Protein 1YC7 (pdb70)

Secondary structure (P-SEA, 3-state):
cbbbbcbbbbbccccbbbbbbbbcccccbbbbbbcccccccccccccccccccccccccccccccbbbbbcccccbbbbbccccccccccbbbbbbbbbccbbbbbbccbbbbbcc/ccccccbbbbbccccbbbbbbbcccccccccbbbbbcccbbbbbcccccccccccccccccccccccccccccbbbbbccccccccccbbbbbbcccccbbbbbbccbbbbbcc

Nearest PDB structures (foldseek):
  1yc7-assembly1_A  TM=1.009E+00  e=1.388E-23  Camelus dromedarius
  8aom-assembly1_V  TM=9.483E-01  e=9.127E-16  Lama glama
  7t84-assembly6_F  TM=9.279E-01  e=4.835E-16  synthetic construct
  8rwf-assembly3_E  TM=9.527E-01  e=1.322E-15  Lama glama
  7l7r-assembly1_B  TM=9.125E-01  e=6.650E-14  Homo sapiens

Sequence (230 aa):
VQLVESGGGSVQAGGSLRLSCAVSGSTYSPCTTGWYRQAPGKEREWVSSISSPGTIYYQDSVKGRFTISRDNAKNTVYLQMNSLQREDTGMYYCQIQCGVRSIREYWGQGTQVTVSVQLVESGGGSVQAGGSLRLSCAVSTYSPCTTGWYRQAPGKEREWVSSISSPGTIYYQDSVKGRFTISRDNAKNTVYLQMNSLQREDTGMYYCQIQCGVRSIREYWGQGTQVTVS

Structure (mmCIF, N/CA/C/O backbone):
data_1YC7
#
_entry.id   1YC7
#
_cell.length_a   31.993
_cell.length_b   91.600
_cell.length_c   82.409
_cell.angle_alpha   90.00
_cell.angle_beta   90.00
_cell.angle_gamma   90.00
#
_symmetry.space_group_name_H-M   'P 21 21 21'
#
loop_
_entity.id
_entity.type
_entity.pdbx_description
1 polymer 'anti-VSG immunoglobulin heavy chain variable domain cAbAn33'
2 non-polymer 'SULFATE ION'
3 water water
#
loop_
_atom_site.group_PDB
_atom_site.id
_atom_site.type_symbol
_atom_site.label_atom_id
_atom_site.label_alt_id
_atom_site.label_comp_id
_atom_site.label_asym_id
_atom_site.label_entity_id
_atom_site.label_seq_id
_atom_site.pdbx_PDB_ins_code
_atom_site.Cartn_x
_atom_site.Cartn_y
_atom_site.Cartn_z
_atom_site.occupancy
_atom_site.B_iso_or_equiv
_atom_site.auth_seq_id
_atom_site.auth_comp_id
_atom_site.auth_asym_id
_atom_site.auth_atom_id
_atom_site.pdbx_PDB_model_num
ATOM 1 N N . VAL A 1 2 ? -1.587 15.827 14.678 1.00 38.16 2 VAL A N 1
ATOM 2 C CA . VAL A 1 2 ? -1.015 17.117 14.292 1.00 37.80 2 VAL A CA 1
ATOM 3 C C . VAL A 1 2 ? -1.728 17.752 13.102 1.00 36.86 2 VAL A C 1
ATOM 4 O O . VAL A 1 2 ? -2.057 17.089 12.109 1.00 31.76 2 VAL A O 1
ATOM 8 N N . GLN A 1 3 ? -1.964 19.062 13.199 1.00 32.49 3 GLN A N 1
ATOM 9 C CA . GLN A 1 3 ? -2.615 19.779 12.122 1.00 28.33 3 GLN A CA 1
ATOM 10 C C . GLN A 1 3 ? -1.972 21.157 11.970 1.00 25.79 3 GLN A C 1
ATOM 11 O O . GLN A 1 3 ? -1.565 21.787 12.952 1.00 25.36 3 GLN A O 1
ATOM 13 N N . LEU A 1 4 ? -1.855 21.600 10.728 1.00 17.17 4 LEU A N 1
ATOM 14 C CA . LEU A 1 4 ? -1.303 22.913 10.434 1.00 17.95 4 LEU A CA 1
ATOM 15 C C . LEU A 1 4 ? -2.412 23.731 9.814 1.00 20.95 4 LEU A C 1
ATOM 16 O O . LEU A 1 4 ? -3.040 23.296 8.846 1.00 20.55 4 LEU A O 1
ATOM 21 N N . VAL A 1 5 ? -2.665 24.908 10.376 1.00 13.78 5 VAL A N 1
ATOM 22 C CA . VAL A 1 5 ? -3.683 25.799 9.851 1.00 16.22 5 VAL A CA 1
ATOM 23 C C . VAL A 1 5 ? -3.051 27.154 9.588 1.00 18.61 5 VAL A C 1
ATOM 24 O O . VAL A 1 5 ? -2.471 27.765 10.478 1.00 18.65 5 VAL A O 1
ATOM 28 N N . GLU A 1 6 ? -3.153 27.605 8.343 1.00 16.72 6 GLU A N 1
ATOM 29 C CA . GLU A 1 6 ? -2.601 28.882 7.930 1.00 15.12 6 GLU A CA 1
ATOM 30 C C . GLU A 1 6 ? -3.624 30.003 7.933 1.00 18.23 6 GLU A C 1
ATOM 31 O O . GLU A 1 6 ? -4.821 29.767 7.806 1.00 20.11 6 GLU A O 1
ATOM 37 N N . SER A 1 7 ? -3.131 31.226 8.074 1.00 18.18 7 SER A N 1
ATOM 38 C CA . SER A 1 7 ? -3.981 32.410 8.024 1.00 19.99 7 SER A CA 1
ATOM 39 C C . SER A 1 7 ? -3.097 33.573 7.575 1.00 19.93 7 SER A C 1
ATOM 40 O O . SER A 1 7 ? -1.879 33.438 7.508 1.00 18.52 7 SER A O 1
ATOM 43 N N . GLY A 1 8 ? -3.711 34.703 7.228 1.00 18.51 8 GLY A N 1
ATOM 44 C CA . GLY A 1 8 ? -2.933 35.861 6.831 1.00 17.08 8 GLY A CA 1
ATOM 45 C C . GLY A 1 8 ? -2.816 36.199 5.352 1.00 20.62 8 GLY A C 1
ATOM 46 O O . GLY A 1 8 ? -2.204 37.216 5.006 1.00 26.46 8 GLY A O 1
ATOM 47 N N . GLY A 1 9 ? -3.390 35.373 4.485 1.00 20.11 9 GLY A N 1
ATOM 48 C CA . GLY A 1 9 ? -3.309 35.638 3.053 1.00 21.11 9 GLY A CA 1
ATOM 49 C C . GLY A 1 9 ? -4.174 36.807 2.630 1.00 23.55 9 GLY A C 1
ATOM 50 O O . GLY A 1 9 ? -4.799 37.458 3.463 1.00 27.57 9 GLY A O 1
ATOM 51 N N . GLY A 1 10 ? -4.217 37.077 1.333 1.00 16.77 10 GLY A N 1
ATOM 52 C CA . GLY A 1 10 ? -5.038 38.169 0.859 1.00 21.45 10 GLY A CA 1
ATOM 53 C C . GLY A 1 10 ? -4.459 38.877 -0.343 1.00 21.64 10 GLY A C 1
ATOM 54 O O . GLY A 1 10 ? -3.424 38.482 -0.885 1.00 17.93 10 GLY A O 1
ATOM 55 N N . SER A 1 11 ? -5.145 39.931 -0.763 1.00 19.71 11 SER A N 1
ATOM 56 C CA . SER A 1 11 ? -4.704 40.727 -1.890 1.00 21.15 11 SER A CA 1
ATOM 57 C C . SER A 1 11 ? -3.909 41.893 -1.338 1.00 22.95 11 SER A C 1
ATOM 58 O O . SER A 1 11 ? -4.253 42.462 -0.297 1.00 26.25 11 SER A O 1
ATOM 61 N N . VAL A 1 12 ? -2.830 42.237 -2.022 1.00 18.66 12 VAL A N 1
ATOM 62 C CA . VAL A 1 12 ? -2.006 43.353 -1.591 1.00 18.96 12 VAL A CA 1
ATOM 63 C C . VAL A 1 12 ? -1.459 44.068 -2.813 1.00 19.27 12 VAL A C 1
ATOM 64 O O . VAL A 1 12 ? -1.300 43.486 -3.880 1.00 20.89 12 VAL A O 1
ATOM 68 N N . GLN A 1 13 ? -1.205 45.361 -2.656 1.00 19.18 13 GLN A N 1
ATOM 69 C CA . GLN A 1 13 ? -0.662 46.161 -3.733 1.00 20.49 13 GLN A CA 1
ATOM 70 C C . GLN A 1 13 ? 0.841 45.921 -3.884 1.00 17.84 13 GLN A C 1
ATOM 71 O O . GLN A 1 13 ? 1.542 45.652 -2.909 1.00 18.08 13 GLN A O 1
ATOM 75 N N . ALA A 1 14 ? 1.329 46.003 -5.116 1.00 19.18 14 ALA A N 1
ATOM 76 C CA . ALA A 1 14 ? 2.750 45.817 -5.384 1.00 19.37 14 ALA A CA 1
ATOM 77 C C . ALA A 1 14 ? 3.580 46.677 -4.424 1.00 17.80 14 ALA A C 1
ATOM 78 O O . ALA A 1 14 ? 3.250 47.839 -4.188 1.00 18.52 14 ALA A O 1
ATOM 80 N N . GLY A 1 15 ? 4.648 46.101 -3.872 1.00 15.22 15 GLY A N 1
ATOM 81 C CA . GLY A 1 15 ? 5.502 46.827 -2.942 1.00 15.72 15 GLY A CA 1
ATOM 82 C C . GLY A 1 15 ? 5.042 46.704 -1.501 1.00 13.77 15 GLY A C 1
ATOM 83 O O . GLY A 1 15 ? 5.769 47.079 -0.574 1.00 14.66 15 GLY A O 1
ATOM 84 N N . GLY A 1 16 ? 3.827 46.182 -1.327 1.00 15.86 16 GLY A N 1
ATOM 85 C CA . GLY A 1 16 ? 3.257 46.008 0.001 1.00 14.43 16 GLY A CA 1
ATOM 86 C C . GLY A 1 16 ? 3.729 44.756 0.721 1.00 16.40 16 GLY A C 1
ATOM 87 O O . GLY A 1 16 ? 4.568 44.013 0.206 1.00 14.89 16 GLY A O 1
ATOM 88 N N . SER A 1 17 ? 3.173 44.517 1.907 1.00 15.27 17 SER A N 1
ATOM 89 C CA . SER A 1 17 ? 3.573 43.378 2.714 1.00 15.97 17 SER A CA 1
ATOM 90 C C . SER A 1 17 ? 2.410 42.654 3.392 1.00 19.41 17 SER A C 1
ATOM 91 O O . SER A 1 17 ? 1.315 43.200 3.534 1.00 16.48 17 SER A O 1
ATOM 94 N N . LEU A 1 18 ? 2.669 41.415 3.802 1.00 16.44 18 LEU A N 1
ATOM 95 C CA . LEU A 1 18 ? 1.687 40.579 4.483 1.00 16.90 18 LEU A CA 1
ATOM 96 C C . LEU A 1 18 ? 2.420 39.632 5.417 1.00 19.40 18 LEU A C 1
ATOM 97 O O . LEU A 1 18 ? 3.558 39.270 5.153 1.00 18.47 18 LEU A O 1
ATOM 102 N N . ARG A 1 19 ? 1.782 39.233 6.512 1.00 14.66 19 ARG A N 1
ATOM 103 C CA . ARG A 1 19 ? 2.420 38.250 7.384 1.00 11.85 19 ARG A CA 1
ATOM 104 C C . ARG A 1 19 ? 1.541 37.008 7.386 1.00 14.89 19 ARG A C 1
ATOM 105 O O . ARG A 1 19 ? 0.358 37.092 7.720 1.00 16.13 19 ARG A O 1
ATOM 113 N N . LEU A 1 20 ? 2.101 35.861 7.006 1.00 12.54 20 LEU A N 1
ATOM 114 C CA . LEU A 1 20 ? 1.320 34.623 7.017 1.00 11.98 20 LEU A CA 1
ATOM 115 C C . LEU A 1 20 ? 1.614 33.917 8.335 1.00 14.04 20 LEU A C 1
ATOM 116 O O . LEU A 1 20 ? 2.717 34.041 8.872 1.00 15.51 20 LEU A O 1
ATOM 121 N N . SER A 1 21 ? 0.637 33.170 8.845 1.00 13.49 21 SER A N 1
ATOM 122 C CA . SER A 1 21 ? 0.819 32.419 10.082 1.00 13.70 21 SER A CA 1
ATOM 123 C C . SER A 1 21 ? 0.529 30.948 9.816 1.00 15.63 21 SER A C 1
ATOM 124 O O . SER A 1 21 ? -0.354 30.616 9.014 1.00 14.33 21 SER A O 1
ATOM 127 N N . CYS A 1 22 ? 1.286 30.082 10.487 1.00 12.72 22 CYS A N 1
ATOM 128 C CA . CYS A 1 22 ? 1.140 28.632 10.386 1.00 11.72 22 CYS A CA 1
ATOM 129 C C . CYS A 1 22 ? 1.055 28.140 11.830 1.00 14.70 22 CYS A C 1
ATOM 130 O O . CYS A 1 22 ? 2.074 28.041 12.521 1.00 15.45 22 CYS A O 1
ATOM 133 N N . ALA A 1 23 ? -0.159 27.850 12.284 1.00 13.73 23 ALA A N 1
ATOM 134 C CA . ALA A 1 23 ? -0.395 27.391 13.646 1.00 13.41 23 ALA A CA 1
ATOM 135 C C . ALA A 1 23 ? -0.404 25.866 13.697 1.00 15.14 23 ALA A C 1
ATOM 136 O O . ALA A 1 23 ? -1.209 25.209 13.025 1.00 17.15 23 ALA A O 1
ATOM 138 N N . VAL A 1 24 ? 0.492 25.304 14.494 1.00 15.00 24 VAL A N 1
ATOM 139 C CA . VAL A 1 24 ? 0.592 23.856 14.630 1.00 15.26 24 VAL A CA 1
ATOM 140 C C . VAL A 1 24 ? -0.208 23.382 15.842 1.00 18.72 24 VAL A C 1
ATOM 141 O O . VAL A 1 24 ? 0.090 23.748 16.982 1.00 18.67 24 VAL A O 1
ATOM 145 N N . SER A 1 25 ? -1.224 22.562 15.586 1.00 18.66 25 SER A N 1
ATOM 146 C CA . SER A 1 25 ? -2.080 22.045 16.653 1.00 19.64 25 SER A CA 1
ATOM 147 C C . SER A 1 25 ? -1.750 20.585 16.867 1.00 20.83 25 SER A C 1
ATOM 148 O O . SER A 1 25 ? -1.224 19.920 15.987 1.00 22.93 25 SER A O 1
ATOM 151 N N . GLY A 1 26 ? -2.063 20.077 18.049 1.00 19.66 26 GLY A N 1
ATOM 152 C CA . GLY A 1 26 ? -1.745 18.696 18.320 1.00 20.80 26 GLY A CA 1
ATOM 153 C C . GLY A 1 26 ? -0.396 18.668 18.997 1.00 24.71 26 GLY A C 1
ATOM 154 O O . GLY A 1 26 ? 0.118 19.706 19.426 1.00 24.07 26 GLY A O 1
ATOM 155 N N . SER A 1 27 ? 0.205 17.492 19.069 1.00 20.72 27 SER A N 1
ATOM 156 C CA . SER A 1 27 ? 1.474 17.385 19.738 1.00 20.41 27 SER A CA 1
ATOM 157 C C . SER A 1 27 ? 2.392 16.306 19.202 1.00 24.87 27 SER A C 1
ATOM 158 O O . SER A 1 27 ? 1.949 15.318 18.615 1.00 22.96 27 SER A O 1
ATOM 161 N N . THR A 1 28 ? 3.684 16.528 19.407 1.00 26.52 28 THR A N 1
ATOM 162 C CA . THR A 1 28 ? 4.730 15.582 19.042 1.00 28.24 28 THR A CA 1
ATOM 163 C C . THR A 1 28 ? 5.956 15.949 19.864 1.00 28.15 28 THR A C 1
ATOM 164 O O . THR A 1 28 ? 6.185 17.126 20.156 1.00 31.40 28 THR A O 1
ATOM 168 N N . TYR A 1 29 ? 6.726 14.945 20.268 1.00 26.98 29 TYR A N 1
ATOM 169 C CA . TYR A 1 29 ? 7.925 15.202 21.051 1.00 28.35 29 TYR A CA 1
ATOM 170 C C . TYR A 1 29 ? 9.119 15.134 20.107 1.00 27.69 29 TYR A C 1
ATOM 171 O O . TYR A 1 29 ? 10.265 15.279 20.526 1.00 33.18 29 TYR A O 1
ATOM 173 N N . SER A 1 30 ? 8.829 14.923 18.826 1.00 26.81 30 SER A N 1
ATOM 174 C CA . SER A 1 30 ? 9.860 14.818 17.796 1.00 23.94 30 SER A CA 1
ATOM 175 C C . SER A 1 30 ? 10.342 16.159 17.265 1.00 21.46 30 SER A C 1
ATOM 176 O O . SER A 1 30 ? 9.605 17.148 17.281 1.00 22.45 30 SER A O 1
ATOM 179 N N . PRO A 1 31 ? 11.610 16.218 16.825 1.00 20.42 31 PRO A N 1
ATOM 180 C CA . PRO A 1 31 ? 12.144 17.463 16.272 1.00 19.95 31 PRO A CA 1
ATOM 181 C C . PRO A 1 31 ? 11.526 17.617 14.876 1.00 15.34 31 PRO A C 1
ATOM 182 O O . PRO A 1 31 ? 11.247 16.627 14.201 1.00 16.39 31 PRO A O 1
ATOM 186 N N . CYS A 1 32 ? 11.317 18.857 14.451 1.00 15.05 32 CYS A N 1
ATOM 187 C CA . CYS A 1 32 ? 10.715 19.119 13.145 1.00 12.88 32 CYS A CA 1
ATOM 188 C C . CYS A 1 32 ? 11.388 20.278 12.435 1.00 15.56 32 CYS A C 1
ATOM 189 O O . CYS A 1 32 ? 11.984 21.155 13.064 1.00 15.96 32 CYS A O 1
ATOM 192 N N . THR A 1 33 ? 11.273 20.264 11.109 1.00 15.21 33 THR A N 1
ATOM 193 C CA . THR A 1 33 ? 11.728 21.360 10.271 1.00 14.82 33 THR A CA 1
ATOM 194 C C . THR A 1 33 ? 10.395 21.898 9.740 1.00 14.75 33 THR A C 1
ATOM 195 O O . THR A 1 33 ? 9.534 21.122 9.336 1.00 14.87 33 THR A O 1
ATOM 199 N N . THR A 1 34 ? 10.212 23.209 9.757 1.00 11.31 34 THR A N 1
ATOM 200 C CA . THR A 1 34 ? 8.964 23.798 9.268 1.00 12.65 34 THR A CA 1
ATOM 201 C C . THR A 1 34 ? 9.271 24.593 8.011 1.00 14.35 34 THR A C 1
ATOM 202 O O . THR A 1 34 ? 10.213 25.378 7.980 1.00 12.33 34 THR A O 1
ATOM 206 N N . GLY A 1 35 ? 8.486 24.392 6.961 1.00 12.97 35 GLY A N 1
ATOM 207 C CA . GLY A 1 35 ? 8.774 25.112 5.737 1.00 13.76 35 GLY A CA 1
ATOM 208 C C . GLY A 1 35 ? 7.602 25.824 5.103 1.00 14.44 35 GLY A C 1
ATOM 209 O O . GLY A 1 35 ? 6.454 25.550 5.431 1.00 12.64 35 GLY A O 1
ATOM 210 N N . TRP A 1 36 ? 7.914 26.759 4.211 1.00 11.02 36 TRP A N 1
ATOM 211 C CA . TRP A 1 36 ? 6.908 27.487 3.454 1.00 10.18 36 TRP A CA 1
ATOM 212 C C . TRP A 1 36 ? 7.143 27.189 1.978 1.00 12.56 36 TRP A C 1
ATOM 213 O O . TRP A 1 36 ? 8.294 27.144 1.525 1.00 11.91 36 TRP A O 1
ATOM 224 N N . TYR A 1 37 ? 6.053 26.981 1.239 1.00 9.64 37 TYR A N 1
ATOM 225 C CA . TYR A 1 37 ? 6.098 26.673 -0.183 1.00 11.70 37 TYR A CA 1
ATOM 226 C C . TYR A 1 37 ? 5.032 27.505 -0.869 1.00 10.89 37 TYR A C 1
ATOM 227 O O . TYR A 1 37 ? 4.105 27.981 -0.207 1.00 12.10 37 TYR A O 1
ATOM 236 N N . ARG A 1 38 ? 5.135 27.661 -2.186 1.00 10.48 38 ARG A N 1
ATOM 237 C CA . ARG A 1 38 ? 4.125 28.435 -2.893 1.00 11.64 38 ARG A CA 1
ATOM 238 C C . ARG A 1 38 ? 3.900 27.891 -4.294 1.00 13.53 38 ARG A C 1
ATOM 239 O O . ARG A 1 38 ? 4.813 27.342 -4.912 1.00 12.91 38 ARG A O 1
ATOM 247 N N . GLN A 1 39 ? 2.675 28.053 -4.794 1.00 11.42 39 GLN A N 1
ATOM 248 C CA . GLN A 1 39 ? 2.332 27.563 -6.118 1.00 11.51 39 GLN A CA 1
ATOM 249 C C . GLN A 1 39 ? 1.414 28.512 -6.861 1.00 13.97 39 GLN A C 1
ATOM 250 O O . GLN A 1 39 ? 0.297 28.772 -6.418 1.00 14.24 39 GLN A O 1
ATOM 256 N N . ALA A 1 40 ? 1.896 29.027 -7.993 1.00 13.37 40 ALA A N 1
ATOM 257 C CA . ALA A 1 40 ? 1.114 29.920 -8.842 1.00 15.03 40 ALA A CA 1
ATOM 258 C C . ALA A 1 40 ? 0.174 29.024 -9.646 1.00 13.76 40 ALA A C 1
ATOM 259 O O . ALA A 1 40 ? 0.473 27.843 -9.876 1.00 13.45 40 ALA A O 1
ATOM 261 N N . PRO A 1 41 ? -0.979 29.556 -10.074 1.00 13.28 41 PRO A N 1
ATOM 262 C CA . PRO A 1 41 ? -1.927 28.746 -10.845 1.00 12.89 41 PRO A CA 1
ATOM 263 C C . PRO A 1 41 ? -1.310 28.044 -12.041 1.00 17.16 41 PRO A C 1
ATOM 264 O O . PRO A 1 41 ? -0.646 28.684 -12.868 1.00 20.10 41 PRO A O 1
ATOM 268 N N . GLY A 1 42 ? -1.522 26.728 -12.109 1.00 15.92 42 GLY A N 1
ATOM 269 C CA . GLY A 1 42 ? -1.013 25.924 -13.211 1.00 15.10 42 GLY A CA 1
ATOM 270 C C . GLY A 1 42 ? 0.483 25.656 -13.211 1.00 17.81 42 GLY A C 1
ATOM 271 O O . GLY A 1 42 ? 1.010 25.077 -14.164 1.00 18.50 42 GLY A O 1
ATOM 272 N N . LYS A 1 43 ? 1.170 26.064 -12.150 1.00 15.18 43 LYS A N 1
ATOM 273 C CA . LYS A 1 43 ? 2.615 25.876 -12.090 1.00 16.54 43 LYS A CA 1
ATOM 274 C C . LYS A 1 43 ? 3.046 24.890 -11.011 1.00 15.70 43 LYS A C 1
ATOM 275 O O . LYS A 1 43 ? 2.213 24.227 -10.387 1.00 16.91 43 LY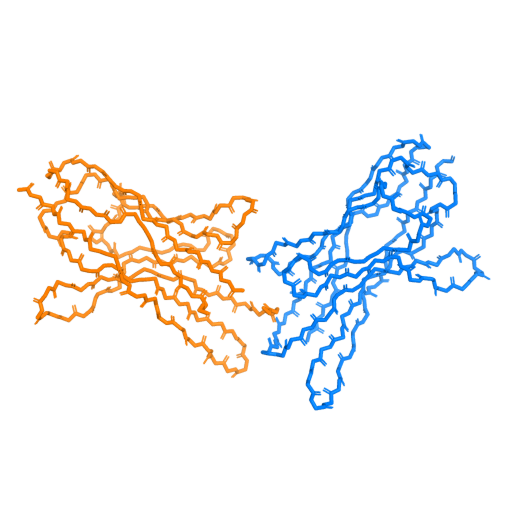S A O 1
ATOM 279 N N . GLU A 1 44 ? 4.359 24.794 -10.810 1.00 15.97 44 GLU A N 1
ATOM 280 C CA . GLU A 1 44 ? 4.920 23.886 -9.819 1.00 16.79 44 GLU A CA 1
ATOM 281 C C . GLU A 1 44 ? 4.915 24.516 -8.418 1.00 14.56 44 GLU A C 1
ATOM 282 O O . GLU A 1 44 ? 4.913 25.743 -8.281 1.00 17.82 44 GLU A O 1
ATOM 288 N N . ARG A 1 45 ? 4.896 23.675 -7.390 1.00 12.26 45 ARG A N 1
ATOM 289 C CA . ARG A 1 45 ? 4.929 24.160 -5.999 1.00 13.85 45 ARG A CA 1
ATOM 290 C C . ARG A 1 45 ? 6.409 24.314 -5.657 1.00 15.84 45 ARG A C 1
ATOM 291 O O . ARG A 1 45 ? 7.156 23.320 -5.638 1.00 19.66 45 ARG A O 1
ATOM 299 N N . GLU A 1 46 ? 6.840 25.548 -5.406 1.00 12.68 46 GLU A N 1
ATOM 300 C CA . GLU A 1 46 ? 8.246 25.796 -5.112 1.00 14.07 46 GLU A CA 1
ATOM 301 C C . GLU A 1 46 ? 8.519 26.029 -3.636 1.00 14.68 46 GLU A C 1
ATOM 302 O O . GLU A 1 46 ? 7.648 26.489 -2.892 1.00 15.99 46 GLU A O 1
ATOM 308 N N . TRP A 1 47 ? 9.732 25.686 -3.215 1.00 11.12 47 TRP A N 1
ATOM 309 C CA . TRP A 1 47 ? 10.154 25.887 -1.824 1.00 10.64 47 TRP A CA 1
ATOM 310 C C . TRP A 1 47 ? 10.501 27.375 -1.611 1.00 11.38 47 TRP A C 1
ATOM 311 O O . TRP A 1 47 ? 11.134 28.011 -2.452 1.00 12.64 47 TRP A O 1
ATOM 322 N N . VAL A 1 48 ? 10.080 27.922 -0.475 1.00 10.58 48 VAL A N 1
ATOM 323 C CA . VAL A 1 48 ? 10.313 29.324 -0.160 1.00 12.49 48 VAL A CA 1
ATOM 324 C C . VAL A 1 48 ? 11.235 29.558 1.037 1.00 13.90 48 VAL A C 1
ATOM 325 O O . VAL A 1 48 ? 12.177 30.360 0.960 1.00 13.06 48 VAL A O 1
ATOM 329 N N . SER A 1 49 ? 10.990 28.851 2.138 1.00 10.23 49 SER A N 1
ATOM 330 C CA . SER A 1 49 ? 11.803 29.060 3.325 1.00 12.28 49 SER A CA 1
ATOM 331 C C . SER A 1 49 ? 11.616 27.935 4.328 1.00 14.17 49 SER A C 1
ATOM 332 O O . SER A 1 49 ? 10.608 27.230 4.299 1.00 13.26 49 SER A O 1
ATOM 335 N N . SER A 1 50 ? 12.594 27.765 5.219 1.00 15.04 50 SER A N 1
ATOM 336 C CA . SER A 1 50 ? 12.516 26.731 6.257 1.00 13.15 50 SER A CA 1
ATOM 337 C C . SER A 1 50 ? 13.153 27.233 7.544 1.00 15.16 50 SER A C 1
ATOM 338 O O . SER A 1 50 ? 14.056 28.076 7.518 1.00 15.07 50 SER A O 1
ATOM 341 N N . ILE A 1 51 ? 12.658 26.731 8.671 1.00 12.53 51 ILE A N 1
ATOM 342 C CA . ILE A 1 51 ? 13.232 27.067 9.968 1.00 11.19 51 ILE A CA 1
ATOM 343 C C . ILE A 1 51 ? 13.202 25.756 10.741 1.00 15.12 51 ILE A C 1
ATOM 344 O O . ILE A 1 51 ? 12.219 24.999 10.674 1.00 13.92 51 ILE A O 1
ATOM 349 N N . SER A 1 52 ? 14.280 25.454 11.458 1.00 16.62 52 SER A N 1
ATOM 350 C CA . SER A 1 52 ? 14.328 24.224 12.241 1.00 18.15 52 SER A CA 1
ATOM 351 C C . SER A 1 52 ? 14.804 24.561 13.657 1.00 23.55 52 SER A C 1
ATOM 352 O O . SER A 1 52 ? 14.051 25.151 14.435 1.00 23.53 52 SER A O 1
ATOM 355 N N . SER A 1 53 ? 16.036 24.192 13.994 1.00 21.06 53 SER A N 1
ATOM 356 C CA . SER A 1 53 ? 16.592 24.509 15.305 1.00 25.64 53 SER A CA 1
ATOM 357 C C . SER A 1 53 ? 16.725 26.036 15.389 1.00 25.63 53 SER A C 1
ATOM 358 O O . SER A 1 53 ? 16.594 26.730 14.382 1.00 24.16 53 SER A O 1
ATOM 361 N N . PRO A 1 54 ? 16.989 26.584 16.588 1.00 27.34 54 PRO A N 1
ATOM 362 C CA . PRO A 1 54 ? 17.106 28.042 16.693 1.00 26.49 54 PRO A CA 1
ATOM 363 C C . PRO A 1 54 ? 18.117 28.679 15.750 1.00 24.19 54 PRO A C 1
ATOM 364 O O . PRO A 1 54 ? 19.270 28.257 15.672 1.00 28.13 54 PRO A O 1
ATOM 368 N N . GLY A 1 55 ? 17.656 29.692 15.024 1.00 23.42 55 GLY A N 1
ATOM 369 C CA . GLY A 1 55 ? 18.503 30.415 14.096 1.00 26.84 55 GLY A CA 1
ATOM 370 C C . GLY A 1 55 ? 18.835 29.685 12.810 1.00 25.15 55 GLY A C 1
ATOM 371 O O . GLY A 1 55 ? 19.493 30.247 11.935 1.00 25.18 55 GLY A O 1
ATOM 372 N N . THR A 1 56 ? 18.382 28.443 12.682 1.00 19.15 56 THR A N 1
ATOM 373 C CA . THR A 1 56 ? 18.672 27.655 11.490 1.00 15.25 56 THR A CA 1
ATOM 374 C C . THR A 1 56 ? 17.567 27.940 10.481 1.00 14.55 56 THR A C 1
ATOM 375 O O . THR A 1 56 ? 16.532 27.269 10.455 1.00 15.78 56 THR A O 1
ATOM 379 N N . ILE A 1 57 ? 17.815 28.956 9.668 1.00 14.92 57 ILE A N 1
ATOM 380 C CA . ILE A 1 57 ? 16.862 29.463 8.694 1.00 14.50 57 ILE A CA 1
ATOM 381 C C . ILE A 1 57 ? 17.465 29.543 7.310 1.00 12.75 57 ILE A C 1
ATOM 382 O O . ILE A 1 57 ? 18.629 29.939 7.155 1.00 15.28 57 ILE A O 1
ATOM 387 N N . TYR A 1 58 ? 16.656 29.197 6.304 1.00 12.68 58 TYR A N 1
ATOM 388 C CA . TYR A 1 58 ? 17.094 29.238 4.922 1.00 11.33 58 TYR A CA 1
ATOM 389 C C . TYR A 1 58 ? 16.003 29.845 4.059 1.00 13.39 58 TYR A C 1
ATOM 390 O O . TYR A 1 58 ? 14.818 29.806 4.417 1.00 14.81 58 TYR A O 1
ATOM 399 N N . TYR A 1 59 ? 16.408 30.388 2.917 1.00 14.21 59 TYR A N 1
ATOM 400 C CA . TYR A 1 59 ? 15.491 31.035 1.988 1.00 16.47 59 TYR A CA 1
ATOM 401 C C . TYR A 1 59 ? 15.794 30.751 0.526 1.00 13.66 59 TYR A C 1
ATOM 402 O O . TYR A 1 59 ? 16.947 30.592 0.128 1.00 15.31 59 TYR A O 1
ATOM 411 N N . GLN A 1 60 ? 14.735 30.714 -0.271 1.00 13.85 60 GLN A N 1
ATOM 412 C CA . GLN A 1 60 ? 14.861 30.582 -1.715 1.00 14.29 60 GLN A CA 1
ATOM 413 C C . GLN A 1 60 ? 15.490 31.942 -2.071 1.00 14.06 60 GLN A C 1
ATOM 414 O O . GLN A 1 60 ? 15.084 32.981 -1.545 1.00 15.91 60 GLN A O 1
ATOM 420 N N . ASP A 1 61 ? 16.476 31.957 -2.962 1.00 15.48 61 ASP A N 1
ATOM 421 C CA . ASP A 1 61 ? 17.150 33.211 -3.263 1.00 15.87 61 ASP A CA 1
ATOM 422 C C . ASP A 1 61 ? 16.285 34.371 -3.716 1.00 15.53 61 ASP A C 1
ATOM 423 O O . ASP A 1 61 ? 16.556 35.520 -3.364 1.00 18.23 61 ASP A O 1
ATOM 428 N N . SER A 1 62 ? 15.252 34.075 -4.490 1.00 17.12 62 SER A N 1
ATOM 429 C CA . SER A 1 62 ? 14.366 35.112 -4.997 1.00 18.77 62 SER A CA 1
ATOM 430 C C . SER A 1 62 ? 13.641 35.884 -3.901 1.00 17.29 62 SER A C 1
ATOM 431 O O . SER A 1 62 ? 13.061 36.934 -4.177 1.00 19.57 62 SER A O 1
ATOM 434 N N . VAL A 1 63 ? 13.658 35.381 -2.668 1.00 16.40 63 VAL A N 1
ATOM 435 C CA . VAL A 1 63 ? 12.963 36.086 -1.588 1.00 15.91 63 VAL A CA 1
ATOM 436 C C . VAL A 1 63 ? 13.891 36.568 -0.478 1.00 15.86 63 VAL A C 1
ATOM 437 O O . VAL A 1 63 ? 13.442 37.176 0.492 1.00 14.08 63 VAL A O 1
ATOM 441 N N . LYS A 1 64 ? 15.185 36.325 -0.630 1.00 15.60 64 LYS A N 1
ATOM 442 C CA . LYS A 1 64 ? 16.135 36.732 0.386 1.00 16.84 64 LYS A CA 1
ATOM 443 C C . LYS A 1 64 ? 16.130 38.238 0.564 1.00 16.18 64 LYS A C 1
ATOM 444 O O . LYS A 1 64 ? 16.119 38.984 -0.413 1.00 20.15 64 LYS A O 1
ATOM 450 N N . GLY A 1 65 ? 16.119 38.676 1.816 1.00 19.03 65 GLY A N 1
ATOM 451 C CA . GLY A 1 65 ? 16.114 40.100 2.094 1.00 21.52 65 GLY A CA 1
ATOM 452 C C . GLY A 1 65 ? 14.720 40.712 2.084 1.00 21.16 65 GLY A C 1
ATOM 453 O O . GLY A 1 65 ? 14.541 41.854 2.515 1.00 26.25 65 GLY A O 1
ATOM 454 N N . ARG A 1 66 ? 13.736 39.974 1.576 1.00 14.74 66 ARG A N 1
ATOM 455 C CA . ARG A 1 66 ? 12.361 40.473 1.525 1.00 16.17 66 ARG A CA 1
ATOM 456 C C . ARG A 1 66 ? 11.449 39.694 2.463 1.00 15.36 66 ARG A C 1
ATOM 457 O O . ARG A 1 66 ? 10.530 40.257 3.059 1.00 15.85 66 ARG A O 1
ATOM 465 N N . PHE A 1 67 ? 11.691 38.392 2.572 1.00 12.90 67 PHE A N 1
ATOM 466 C CA . PHE A 1 67 ? 10.881 37.541 3.447 1.00 14.93 67 PHE A CA 1
ATOM 467 C C . PHE A 1 67 ? 11.680 37.152 4.690 1.00 14.86 67 PHE A C 1
ATOM 468 O O . PHE A 1 67 ? 12.896 36.941 4.625 1.00 17.01 67 PHE A O 1
ATOM 476 N N . THR A 1 68 ? 10.984 37.055 5.815 1.00 14.29 68 THR A N 1
ATOM 477 C CA . THR A 1 68 ? 11.603 36.655 7.073 1.00 15.12 68 THR A CA 1
ATOM 478 C C . THR A 1 68 ? 10.720 35.593 7.728 1.00 14.79 68 THR A C 1
ATOM 479 O O . THR A 1 68 ? 9.524 35.813 7.935 1.00 15.58 68 THR A O 1
ATOM 483 N N . ILE A 1 69 ? 11.297 34.434 8.037 1.00 15.02 69 ILE A N 1
ATOM 484 C CA . ILE A 1 69 ? 10.556 33.376 8.697 1.00 15.24 69 ILE A CA 1
ATOM 485 C C . ILE A 1 69 ? 10.911 33.475 10.180 1.00 15.60 69 ILE A C 1
ATOM 486 O O . ILE A 1 69 ? 12.045 33.810 10.534 1.00 15.67 69 ILE A O 1
ATOM 491 N N . SER A 1 70 ? 9.935 33.227 11.043 1.00 14.16 70 SER A N 1
ATOM 492 C CA . SER A 1 70 ? 10.166 33.291 12.483 1.00 13.38 70 SER A CA 1
ATOM 493 C C . SER A 1 70 ? 9.194 32.366 13.197 1.00 14.72 70 SER A C 1
ATOM 494 O O . SER A 1 70 ? 8.324 31.751 12.576 1.00 14.18 70 SER A O 1
ATOM 497 N N . ARG A 1 71 ? 9.335 32.253 14.515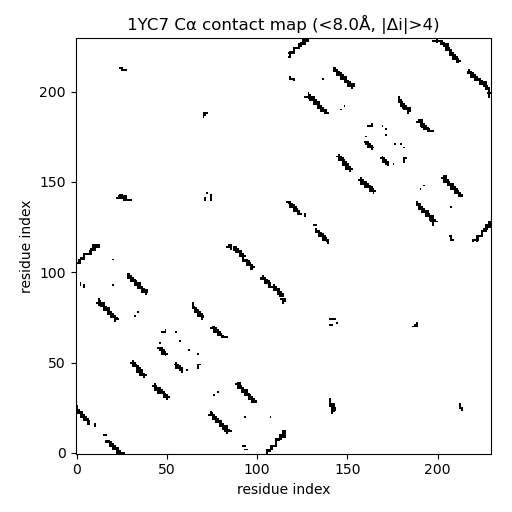 1.00 15.74 71 ARG A N 1
ATOM 498 C CA . ARG A 1 71 ? 8.425 31.388 15.244 1.00 16.38 71 ARG A CA 1
ATOM 499 C C . ARG A 1 71 ? 8.129 31.936 16.627 1.00 19.95 71 ARG A C 1
ATOM 500 O O . ARG A 1 71 ? 8.905 32.720 17.179 1.00 22.41 71 ARG A O 1
ATOM 508 N N . ASP A 1 72 ? 6.966 31.574 17.154 1.00 14.04 72 ASP A N 1
ATOM 509 C CA . ASP A 1 72 ? 6.613 31.945 18.518 1.00 15.23 72 ASP A CA 1
ATOM 510 C C . ASP A 1 72 ? 6.352 30.571 19.111 1.00 15.70 72 ASP A C 1
ATOM 511 O O . ASP A 1 72 ? 5.322 29.947 18.845 1.00 16.96 72 ASP A O 1
ATOM 516 N N . ASN A 1 73 ? 7.328 30.081 19.875 1.00 15.12 73 ASN A N 1
ATOM 517 C CA . ASN A 1 73 ? 7.251 28.761 20.478 1.00 19.21 73 ASN A CA 1
ATOM 518 C C . ASN A 1 73 ? 6.081 28.576 21.431 1.00 18.31 73 ASN A C 1
ATOM 519 O O . ASN A 1 73 ? 5.432 27.522 21.429 1.00 19.77 73 ASN A O 1
ATOM 524 N N . ALA A 1 74 ? 5.805 29.584 22.249 1.00 17.48 74 ALA A N 1
ATOM 525 C CA . ALA A 1 74 ? 4.697 29.470 23.180 1.00 17.94 74 ALA A CA 1
ATOM 526 C C . ALA A 1 74 ? 3.367 29.287 22.443 1.00 19.79 74 ALA A C 1
ATOM 527 O O . ALA A 1 74 ? 2.468 28.585 22.927 1.00 18.98 74 ALA A O 1
ATOM 529 N N . LYS A 1 75 ? 3.244 29.893 21.265 1.00 17.18 75 LYS A N 1
ATOM 530 C CA . LYS A 1 75 ? 2.011 29.775 20.488 1.00 16.19 75 LYS A CA 1
ATOM 531 C C . LYS A 1 75 ? 2.091 28.664 19.442 1.00 15.83 75 LYS A C 1
ATOM 532 O O . LYS A 1 75 ? 1.154 28.474 18.669 1.00 18.07 75 LYS A O 1
ATOM 538 N N . ASN A 1 76 ? 3.209 27.938 19.419 1.00 13.98 76 ASN A N 1
ATOM 539 C CA . ASN A 1 76 ? 3.396 26.866 18.447 1.00 14.02 76 ASN A CA 1
ATOM 540 C C . ASN A 1 76 ? 3.021 27.347 17.053 1.00 14.52 76 ASN A C 1
ATOM 541 O O . ASN A 1 76 ? 2.301 26.669 16.322 1.00 15.39 76 ASN A O 1
ATOM 546 N N . THR A 1 77 ? 3.523 28.520 16.693 1.00 13.41 77 THR A N 1
ATOM 547 C CA . THR A 1 77 ? 3.223 29.108 15.393 1.00 13.30 77 THR A CA 1
ATOM 548 C C . THR A 1 77 ? 4.458 29.613 14.682 1.00 16.88 77 THR A C 1
ATOM 549 O O . THR A 1 77 ? 5.374 30.150 15.301 1.00 16.12 77 THR A O 1
ATOM 553 N N . VAL A 1 78 ? 4.469 29.445 13.362 1.00 15.66 78 VAL A N 1
ATOM 554 C CA . VAL A 1 78 ? 5.564 29.935 12.541 1.00 15.51 78 VAL A CA 1
ATOM 555 C C . VAL A 1 78 ? 4.973 30.998 11.626 1.00 15.52 78 VAL A C 1
ATOM 556 O O . VAL A 1 78 ? 3.832 30.869 11.166 1.00 16.68 78 VAL A O 1
ATOM 560 N N . TYR A 1 79 ? 5.742 32.051 11.376 1.00 13.40 79 TYR A N 1
ATOM 561 C CA . TYR A 1 79 ? 5.284 33.155 10.547 1.00 13.43 79 TYR A CA 1
ATOM 562 C C . TYR A 1 79 ? 6.194 33.358 9.361 1.00 15.19 79 TYR A C 1
ATOM 563 O O . TYR A 1 79 ? 7.369 32.992 9.402 1.00 15.02 79 TYR A O 1
ATOM 572 N N . LEU A 1 80 ? 5.638 33.950 8.310 1.00 13.77 80 LEU A N 1
ATOM 573 C CA . LEU A 1 80 ? 6.417 34.328 7.137 1.00 12.98 80 LEU A CA 1
ATOM 574 C C . LEU A 1 80 ? 6.048 35.786 6.852 1.00 15.56 80 LEU A C 1
ATOM 575 O O . LEU A 1 80 ? 4.946 36.080 6.383 1.00 15.05 80 LEU A O 1
ATOM 580 N N . GLN A 1 81 ? 6.965 36.699 7.166 1.00 15.60 81 GLN A N 1
ATOM 581 C CA . GLN A 1 81 ? 6.752 38.126 6.925 1.00 14.98 81 GLN A CA 1
ATOM 582 C C . GLN A 1 81 ? 7.221 38.401 5.508 1.00 15.27 81 GLN A C 1
ATOM 583 O O . GLN A 1 81 ? 8.408 38.263 5.194 1.00 18.21 81 GLN A O 1
ATOM 589 N N . MET A 1 82 ? 6.280 38.764 4.643 1.00 12.73 82 MET A N 1
ATOM 590 C CA . MET A 1 82 ? 6.562 38.992 3.241 1.00 13.19 82 MET A CA 1
ATOM 591 C C . MET A 1 82 ? 6.542 40.471 2.884 1.00 15.10 82 MET A C 1
ATOM 592 O O . MET A 1 82 ? 5.472 41.076 2.782 1.00 17.34 82 MET A O 1
ATOM 597 N N . ASN A 1 83 ? 7.726 41.036 2.671 1.00 14.94 83 ASN A N 1
ATOM 598 C CA . ASN A 1 83 ? 7.842 42.449 2.317 1.00 16.02 83 ASN A CA 1
ATOM 599 C C . ASN A 1 83 ? 8.163 42.686 0.847 1.00 18.90 83 ASN A C 1
ATOM 600 O O . ASN A 1 83 ? 8.581 41.780 0.130 1.00 16.36 83 ASN A O 1
ATOM 605 N N . SER A 1 84 ? 7.945 43.923 0.405 1.00 17.22 84 SER A N 1
ATOM 606 C CA . SER A 1 84 ? 8.227 44.337 -0.968 1.00 19.02 84 SER A CA 1
ATOM 607 C C . SER A 1 84 ? 7.696 43.342 -1.988 1.00 18.52 84 SER A C 1
ATOM 608 O O . SER A 1 84 ? 8.396 42.942 -2.920 1.00 17.02 84 SER A O 1
ATOM 611 N N . LEU A 1 85 ? 6.438 42.961 -1.819 1.00 17.10 85 LEU A N 1
ATOM 612 C CA . LEU A 1 85 ? 5.818 41.993 -2.702 1.00 17.65 85 LEU A CA 1
ATOM 613 C C . LEU A 1 85 ? 5.678 42.455 -4.141 1.00 21.00 85 LEU A C 1
ATOM 614 O O . LEU A 1 85 ? 5.426 43.635 -4.421 1.00 21.89 85 LEU A O 1
ATOM 619 N N . GLN A 1 86 ? 5.879 41.515 -5.058 1.00 17.99 86 GLN A N 1
ATOM 620 C CA . GLN A 1 86 ? 5.758 41.788 -6.477 1.00 21.11 86 GLN A CA 1
ATOM 621 C C . GLN A 1 86 ? 4.903 40.730 -7.137 1.00 21.93 86 GLN A C 1
ATOM 622 O O . GLN A 1 86 ? 4.551 39.725 -6.516 1.00 18.48 86 GLN A O 1
ATOM 626 N N . ARG A 1 87 ? 4.559 40.963 -8.397 1.00 19.96 87 ARG A N 1
ATOM 627 C CA . ARG A 1 87 ? 3.738 40.033 -9.155 1.00 20.96 87 ARG A CA 1
ATOM 628 C C . ARG A 1 87 ? 4.260 38.600 -9.104 1.00 19.95 87 ARG A C 1
ATOM 629 O O . ARG A 1 87 ? 3.469 37.655 -9.060 1.00 22.47 87 ARG A O 1
ATOM 631 N N . GLU A 1 88 ? 5.582 38.442 -9.107 1.00 18.20 88 GLU A N 1
ATOM 632 C CA . GLU A 1 88 ? 6.195 37.117 -9.075 1.00 19.49 88 GLU A CA 1
ATOM 633 C C . GLU A 1 88 ? 5.883 36.331 -7.806 1.00 19.16 88 GLU A C 1
ATOM 634 O O . GLU A 1 88 ? 6.023 35.101 -7.779 1.00 19.40 88 GLU A O 1
ATOM 636 N N . ASP A 1 89 ? 5.447 37.032 -6.764 1.00 15.77 89 ASP A N 1
ATOM 637 C CA . ASP A 1 89 ? 5.151 36.399 -5.477 1.00 14.38 89 ASP A CA 1
ATOM 638 C C . ASP A 1 89 ? 3.720 35.903 -5.352 1.00 12.35 89 ASP A C 1
ATOM 639 O O . ASP A 1 89 ? 3.358 35.274 -4.354 1.00 14.62 89 ASP A O 1
ATOM 644 N N . THR A 1 90 ? 2.900 36.189 -6.357 1.00 13.79 90 THR A N 1
ATOM 645 C CA . THR A 1 90 ? 1.511 35.739 -6.316 1.00 13.90 90 THR A CA 1
ATOM 646 C C . THR A 1 90 ? 1.450 34.206 -6.349 1.00 13.81 90 THR A C 1
ATOM 647 O O . THR A 1 90 ? 2.192 33.556 -7.092 1.00 15.18 90 THR A O 1
ATOM 651 N N . GLY A 1 91 ? 0.590 33.631 -5.511 1.00 13.54 91 GLY A N 1
ATOM 652 C CA . GLY A 1 91 ? 0.436 32.189 -5.500 1.00 12.82 91 GLY A CA 1
ATOM 653 C C . GLY A 1 91 ? -0.237 31.656 -4.252 1.00 14.15 91 GLY A C 1
ATOM 654 O O . GLY A 1 91 ? -0.553 32.420 -3.348 1.00 15.32 91 GLY A O 1
ATOM 655 N N . MET A 1 92 ? -0.483 30.345 -4.215 1.00 10.94 92 MET A N 1
ATOM 656 C CA . MET A 1 92 ? -1.078 29.717 -3.040 1.00 15.97 92 MET A CA 1
ATOM 657 C C . MET A 1 92 ? 0.094 29.326 -2.139 1.00 11.77 92 MET A C 1
ATOM 658 O O . MET A 1 92 ? 0.966 28.549 -2.547 1.00 12.89 92 MET A O 1
ATOM 663 N N . TYR A 1 93 ? 0.120 29.865 -0.922 1.00 11.96 93 TYR A N 1
ATOM 664 C CA . TYR A 1 93 ? 1.210 29.578 0.015 1.00 12.06 93 TYR A CA 1
ATOM 665 C C . TYR A 1 93 ? 0.854 28.498 1.014 1.00 12.12 93 TYR A C 1
ATOM 666 O O . TYR A 1 93 ? -0.216 28.546 1.628 1.00 13.70 93 TYR A O 1
ATOM 675 N N . TYR A 1 94 ? 1.758 27.531 1.167 1.00 11.84 94 TYR A N 1
ATOM 676 C CA . TYR A 1 94 ? 1.560 26.431 2.092 1.00 11.86 94 TYR A CA 1
ATOM 677 C C . TYR A 1 94 ? 2.658 26.340 3.116 1.00 12.28 94 TYR A C 1
ATOM 678 O O . TYR A 1 94 ? 3.803 26.638 2.808 1.00 14.27 94 TYR A O 1
ATOM 687 N N . CYS A 1 95 ? 2.309 25.984 4.348 1.00 13.73 95 CYS A N 1
ATOM 688 C CA . CYS A 1 95 ? 3.375 25.698 5.293 1.00 15.26 95 CYS A CA 1
ATOM 689 C C . CYS A 1 95 ? 3.344 24.162 5.419 1.00 15.56 95 CYS A C 1
ATOM 690 O O . CYS A 1 95 ? 2.353 23.493 5.099 1.00 15.46 95 CYS A O 1
ATOM 693 N N . GLN A 1 96 ? 4.444 23.604 5.882 1.00 11.51 96 GLN A N 1
ATOM 694 C CA . GLN A 1 96 ? 4.595 22.163 5.997 1.00 14.71 96 GLN A CA 1
ATOM 695 C C . GLN A 1 96 ? 5.576 21.869 7.117 1.00 12.56 96 GLN A C 1
ATOM 696 O O . GLN A 1 96 ? 6.385 22.729 7.472 1.00 15.62 96 GLN A O 1
ATOM 702 N N . ILE A 1 97 ? 5.476 20.686 7.710 1.00 12.83 97 ILE A N 1
ATOM 703 C CA . ILE A 1 97 ? 6.422 20.298 8.751 1.00 12.18 97 ILE A CA 1
ATOM 704 C C . ILE A 1 97 ? 6.866 18.884 8.449 1.00 13.15 97 ILE A C 1
ATOM 705 O O . ILE A 1 97 ? 6.089 18.082 7.912 1.00 15.00 97 ILE A O 1
ATOM 709 N N . GLN A 1 98 ? 8.137 18.610 8.741 1.00 12.62 98 GLN A N 1
ATOM 710 C CA . GLN A 1 98 ? 8.744 17.287 8.574 1.00 13.77 98 GLN A CA 1
ATOM 711 C C . GLN A 1 98 ? 9.293 16.989 9.964 1.00 16.87 98 GLN A C 1
ATOM 712 O O . GLN A 1 98 ? 10.117 17.738 10.468 1.00 16.32 98 GLN A O 1
ATOM 714 N N . CYS A 1 99 ? 8.845 15.893 10.571 1.00 14.71 99 CYS A N 1
ATOM 715 C CA . CYS A 1 99 ? 9.243 15.561 11.936 1.00 15.40 99 CYS A CA 1
ATOM 716 C C . CYS A 1 99 ? 9.734 14.140 12.127 1.00 17.03 99 CYS A C 1
ATOM 717 O O . CYS A 1 99 ? 9.358 13.238 11.376 1.00 21.79 99 CYS A O 1
ATOM 720 N N . GLY A 1 100 ? 10.559 13.948 13.149 1.00 16.49 100 GLY A N 1
ATOM 721 C CA . GLY A 1 100 ? 11.017 12.609 13.462 1.00 20.32 100 GLY A CA 1
ATOM 722 C C . GLY A 1 100 ? 12.511 12.421 13.433 1.00 22.89 100 GLY A C 1
ATOM 723 O O . GLY A 1 100 ? 13.252 13.318 13.031 1.00 21.21 100 GLY A O 1
ATOM 724 N N . VAL A 1 101 ? 12.947 11.250 13.883 1.00 24.31 101 VAL A N 1
ATOM 725 C CA . VAL A 1 101 ? 14.363 10.923 13.884 1.00 28.72 101 VAL A CA 1
ATOM 726 C C . VAL A 1 101 ? 14.574 9.677 13.051 1.00 31.05 101 VAL A C 1
ATOM 727 O O . VAL A 1 101 ? 15.273 9.706 12.034 1.00 33.44 101 VAL A O 1
ATOM 731 N N . ARG A 1 102 ? 13.954 8.583 13.484 1.00 31.29 102 ARG A N 1
ATOM 732 C CA . ARG A 1 102 ? 14.044 7.294 12.806 1.00 39.78 102 ARG A CA 1
ATOM 733 C C . ARG A 1 102 ? 13.222 7.361 11.542 1.00 44.20 102 ARG A C 1
ATOM 734 O O . ARG A 1 102 ? 13.743 7.303 10.414 1.00 42.87 102 ARG A O 1
ATOM 736 N N . SER A 1 103 ? 11.915 7.477 11.719 1.00 48.29 103 SER A N 1
ATOM 737 C CA . SER A 1 103 ? 11.043 7.591 10.574 1.00 47.79 103 SER A CA 1
ATOM 738 C C . SER A 1 103 ? 10.467 8.990 10.610 1.00 46.77 103 SER A C 1
ATOM 739 O O . SER A 1 103 ? 10.409 9.625 11.671 1.00 48.33 103 SER A O 1
ATOM 742 N N . ILE A 1 104 ? 10.051 9.471 9.449 1.00 41.37 104 ILE A N 1
ATOM 743 C CA . ILE A 1 104 ? 9.506 10.801 9.352 1.00 35.71 104 ILE A CA 1
ATOM 744 C C . ILE A 1 104 ? 7.991 10.827 9.189 1.00 32.13 104 ILE A C 1
ATOM 745 O O . ILE A 1 104 ? 7.368 9.858 8.725 1.00 26.51 104 ILE A O 1
ATOM 747 N N . ARG A 1 105 ? 7.414 11.947 9.608 1.00 23.45 105 ARG A N 1
ATOM 748 C CA . ARG A 1 105 ? 5.993 12.204 9.474 1.00 19.49 105 ARG A CA 1
ATOM 749 C C . ARG A 1 105 ? 5.947 13.609 8.865 1.00 22.09 105 ARG A C 1
ATOM 750 O O . ARG A 1 105 ? 6.623 14.518 9.343 1.00 19.88 105 ARG A O 1
ATOM 753 N N . GLU A 1 106 ? 5.198 13.780 7.782 1.00 20.48 106 GLU A N 1
ATOM 754 C CA . GLU A 1 106 ? 5.093 15.092 7.141 1.00 16.41 106 GLU A CA 1
ATOM 755 C C . GLU A 1 106 ? 3.627 15.498 7.136 1.00 18.23 106 GLU A C 1
ATOM 756 O O . GLU A 1 106 ? 2.742 14.641 7.037 1.00 17.53 106 GLU A O 1
ATOM 762 N N . TYR A 1 107 ? 3.378 16.799 7.266 1.00 13.69 107 TYR A N 1
ATOM 763 C CA . TYR A 1 107 ? 2.014 17.321 7.270 1.00 14.99 107 TYR A CA 1
ATOM 764 C C . TYR A 1 107 ? 2.002 18.611 6.470 1.00 17.97 107 TYR A C 1
ATOM 765 O O . TYR A 1 107 ? 2.940 19.414 6.553 1.00 13.60 107 TYR A O 1
ATOM 774 N N . TRP A 1 108 ? 0.938 18.811 5.696 1.00 14.27 108 TRP A N 1
ATOM 775 C CA . TRP A 1 108 ? 0.799 20.019 4.898 1.00 13.91 108 TRP A CA 1
ATOM 776 C C . TRP A 1 108 ? -0.392 20.854 5.310 1.00 15.24 108 TRP A C 1
ATOM 777 O O . TRP A 1 108 ? -1.492 20.324 5.520 1.00 16.57 108 TRP A O 1
ATOM 788 N N . GLY A 1 109 ? -0.163 22.166 5.378 1.00 15.82 109 GLY A N 1
ATOM 789 C CA . GLY A 1 109 ? -1.216 23.112 5.704 1.00 15.48 109 GLY A CA 1
ATOM 790 C C . GLY A 1 109 ? -2.215 23.184 4.562 1.00 14.02 109 GLY A C 1
ATOM 791 O O . GLY A 1 109 ? -1.977 22.620 3.483 1.00 14.08 109 GLY A O 1
ATOM 792 N N . GLN A 1 110 ? -3.310 23.913 4.753 1.00 12.33 110 GLN A N 1
ATOM 793 C CA . GLN A 1 110 ? -4.343 23.970 3.721 1.00 15.95 110 GLN A CA 1
ATOM 794 C C . GLN A 1 110 ? -4.121 24.936 2.552 1.00 16.26 110 GLN A C 1
ATOM 795 O O . GLN A 1 110 ? -4.807 24.844 1.524 1.00 16.47 110 GLN A O 1
ATOM 801 N N . GLY A 1 111 ? -3.159 25.843 2.713 1.00 15.36 111 GLY A N 1
ATOM 802 C CA . GLY A 1 111 ? -2.852 26.821 1.687 1.00 17.23 111 GLY A CA 1
ATOM 803 C C . GLY A 1 111 ? -3.629 28.106 1.902 1.00 20.69 111 GLY A C 1
ATOM 804 O O . GLY A 1 111 ? -4.770 28.079 2.369 1.00 15.72 111 GLY A O 1
ATOM 805 N N . THR A 1 112 ? -2.998 29.236 1.606 1.00 14.53 112 THR A N 1
ATOM 806 C CA . THR A 1 112 ? -3.652 30.535 1.727 1.00 16.11 112 THR A CA 1
ATOM 807 C C . THR A 1 112 ? -3.180 31.358 0.528 1.00 19.14 112 THR A C 1
ATOM 808 O O . THR A 1 112 ? -1.997 31.389 0.207 1.00 15.47 112 THR A O 1
ATOM 812 N N . GLN A 1 113 ? -4.127 32.005 -0.142 1.00 14.74 113 GLN A N 1
ATOM 813 C CA . GLN A 1 113 ? -3.836 32.780 -1.334 1.00 18.11 113 GLN A CA 1
ATOM 814 C C . GLN A 1 113 ? -3.217 34.148 -1.089 1.00 15.09 113 GLN A C 1
ATOM 815 O O . GLN A 1 113 ? 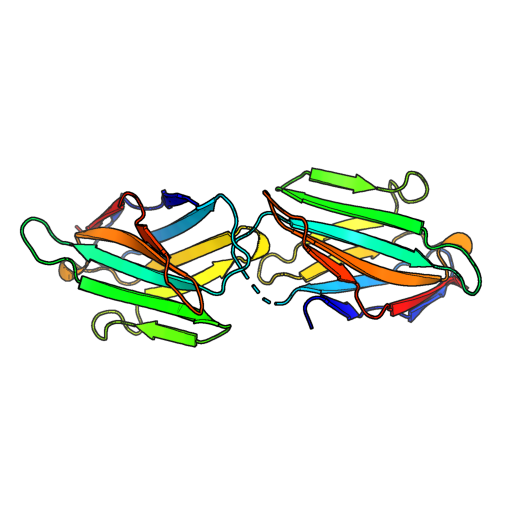-3.639 34.895 -0.205 1.00 16.45 113 GLN A O 1
ATOM 821 N N . VAL A 1 114 ? -2.196 34.457 -1.883 1.00 14.85 114 VAL A N 1
ATOM 822 C CA . VAL A 1 114 ? -1.529 35.755 -1.836 1.00 14.42 114 VAL A CA 1
ATOM 823 C C . VAL A 1 114 ? -1.543 36.278 -3.266 1.00 15.89 114 VAL A C 1
ATOM 824 O O . VAL A 1 114 ? -0.990 35.662 -4.182 1.00 15.22 114 VAL A O 1
ATOM 828 N N . THR A 1 115 ? -2.224 37.403 -3.462 1.00 17.23 115 THR A N 1
ATOM 829 C CA . THR A 1 115 ? -2.329 38.009 -4.775 1.00 14.98 115 THR A CA 1
ATOM 830 C C . THR A 1 115 ? -1.769 39.424 -4.723 1.00 17.34 115 THR A C 1
ATOM 831 O O . THR A 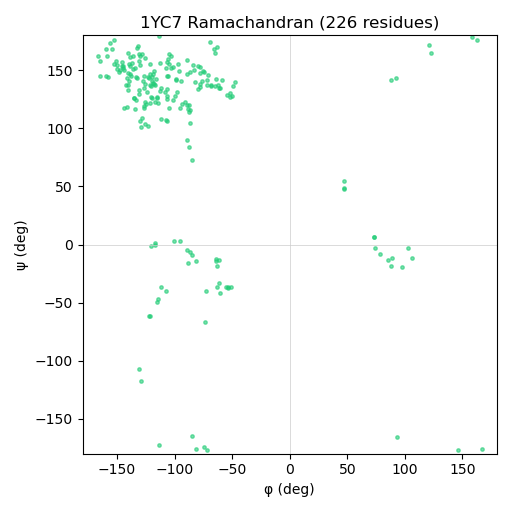1 115 ? -2.232 40.251 -3.948 1.00 19.00 115 THR A O 1
ATOM 835 N N . VAL A 1 116 ? -0.766 39.686 -5.553 1.00 19.34 116 VAL A N 1
ATOM 836 C CA . VAL A 1 116 ? -0.122 40.993 -5.587 1.00 17.84 116 VAL A CA 1
ATOM 837 C C . VAL A 1 116 ? -0.559 41.758 -6.826 1.00 21.69 116 VAL A C 1
ATOM 838 O O . VAL A 1 116 ? -0.291 41.325 -7.945 1.00 26.44 116 VAL A O 1
ATOM 842 N N . SER A 1 117 ? -1.219 42.897 -6.609 1.00 28.10 117 SER A N 1
ATOM 843 C CA . SER A 1 117 ? -1.720 43.755 -7.686 1.00 36.05 117 SER A CA 1
ATOM 844 C C . SER A 1 117 ? -0.908 43.611 -8.964 1.00 41.04 117 SER A C 1
ATOM 845 O O . SER A 1 117 ? 0.051 44.353 -9.187 1.00 45.05 117 SER A O 1
ATOM 848 N N . VAL B 1 2 ? 19.111 22.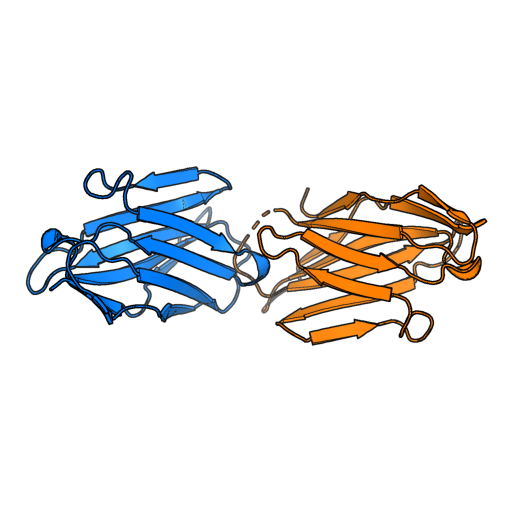407 27.988 1.00 35.18 2 VAL B N 1
ATOM 849 C CA . VAL B 1 2 ? 18.462 22.806 29.233 1.00 32.77 2 VAL B CA 1
ATOM 850 C C . VAL B 1 2 ? 17.136 23.450 28.865 1.00 22.13 2 VAL B C 1
ATOM 851 O O . VAL B 1 2 ? 17.103 24.588 28.411 1.00 27.77 2 VAL B O 1
ATOM 852 N N . GLN B 1 3 ? 16.043 22.728 29.074 1.00 25.25 3 GLN B N 1
ATOM 853 C CA . GLN B 1 3 ? 14.749 23.259 28.696 1.00 22.27 3 GLN B CA 1
ATOM 854 C C . GLN B 1 3 ? 14.329 24.523 29.440 1.00 20.49 3 GLN B C 1
ATOM 855 O O . GLN B 1 3 ? 13.725 25.403 28.832 1.00 18.19 3 GLN B O 1
ATOM 861 N N . LEU B 1 4 ? 14.660 24.636 30.732 1.00 14.85 4 LEU B N 1
ATOM 862 C CA . LEU B 1 4 ? 14.279 25.815 31.513 1.00 13.68 4 LEU B CA 1
ATOM 863 C C . LEU B 1 4 ? 15.457 26.383 32.291 1.00 12.17 4 LEU B C 1
ATOM 864 O O . LEU B 1 4 ? 16.161 25.628 32.957 1.00 14.06 4 LEU B O 1
ATOM 869 N N . VAL B 1 5 ? 15.651 27.696 32.222 1.00 12.14 5 VAL B N 1
ATOM 870 C CA . VAL B 1 5 ? 16.725 28.376 32.964 1.00 13.27 5 VAL B CA 1
ATOM 871 C C . VAL B 1 5 ? 16.176 29.638 33.644 1.00 13.89 5 VAL B C 1
ATOM 872 O O . VAL B 1 5 ? 15.741 30.571 32.964 1.00 13.27 5 VAL B O 1
ATOM 876 N N . GLU B 1 6 ? 16.201 29.658 34.985 1.00 12.87 6 GLU B N 1
ATOM 877 C CA . GLU B 1 6 ? 15.694 30.793 35.754 1.00 12.49 6 GLU B CA 1
ATOM 878 C C . GLU B 1 6 ? 16.759 31.835 36.010 1.00 18.20 6 GLU B C 1
ATOM 879 O O . GLU B 1 6 ? 17.957 31.550 35.981 1.00 17.92 6 GLU B O 1
ATOM 885 N N . SER B 1 7 ? 16.295 33.048 36.289 1.00 15.11 7 SER B N 1
ATOM 886 C CA . SER B 1 7 ? 17.177 34.143 36.640 1.00 17.26 7 SER B CA 1
ATOM 887 C C . SER B 1 7 ? 16.325 35.168 37.365 1.00 17.24 7 SER B C 1
ATOM 888 O O . SER B 1 7 ? 15.092 35.049 37.404 1.00 15.05 7 SER B O 1
ATOM 891 N N . GLY B 1 8 ? 16.983 36.142 37.980 1.00 17.74 8 GLY B N 1
ATOM 892 C CA . GLY B 1 8 ? 16.265 37.213 38.648 1.00 15.59 8 GLY B CA 1
ATOM 893 C C . GLY B 1 8 ? 16.208 37.242 40.162 1.00 19.04 8 GLY B C 1
ATOM 894 O O . GLY B 1 8 ? 15.801 38.254 40.736 1.00 21.61 8 GLY B O 1
ATOM 895 N N . GLY B 1 9 ? 16.623 36.166 40.814 1.00 16.07 9 GLY B N 1
ATOM 896 C CA . GLY B 1 9 ? 16.567 36.142 42.266 1.00 17.80 9 GLY B CA 1
ATOM 897 C C . GLY B 1 9 ? 17.449 37.170 42.949 1.00 20.00 9 GLY B C 1
ATOM 898 O O . GLY B 1 9 ? 18.283 37.815 42.319 1.00 23.97 9 GLY B O 1
ATOM 899 N N . GLY B 1 10 ? 17.264 37.315 44.254 1.00 19.09 10 GLY B N 1
ATOM 900 C CA . GLY B 1 10 ? 18.061 38.262 45.008 1.00 18.24 10 GLY B CA 1
ATOM 901 C C . GLY B 1 10 ? 17.465 38.482 46.383 1.00 20.34 10 GLY B C 1
ATOM 902 O O . GLY B 1 10 ? 16.479 37.852 46.751 1.00 17.74 10 GLY B O 1
ATOM 903 N N . SER B 1 11 ? 18.065 39.394 47.140 1.00 17.19 11 SER B N 1
ATOM 904 C CA . SER B 1 11 ? 17.594 39.713 48.477 1.00 18.39 11 SER B CA 1
ATOM 905 C C . SER B 1 11 ? 16.912 41.081 48.431 1.00 18.14 11 SER B C 1
ATOM 906 O O . SER B 1 11 ? 17.495 42.052 47.937 1.00 22.77 11 SER B O 1
ATOM 909 N N . VAL B 1 12 ? 15.687 41.156 48.941 1.00 16.92 12 VAL B N 1
ATOM 910 C CA . VAL B 1 12 ? 14.925 42.411 48.944 1.00 21.34 12 VAL B CA 1
ATOM 911 C C . VAL B 1 12 ? 14.213 42.615 50.269 1.00 23.84 12 VAL B C 1
ATOM 912 O O . VAL B 1 12 ? 13.753 41.655 50.893 1.00 20.56 12 VAL B O 1
ATOM 916 N N . GLN B 1 13 ? 14.110 43.868 50.701 1.00 23.44 13 GLN B N 1
ATOM 917 C CA . GLN B 1 13 ? 13.442 44.166 51.956 1.00 24.59 13 GLN B CA 1
ATOM 918 C C . GLN B 1 13 ? 11.938 43.963 51.817 1.00 23.85 13 GLN B C 1
ATOM 919 O O . GLN B 1 13 ? 11.347 44.277 50.778 1.00 23.64 13 GLN B O 1
ATOM 921 N N . ALA B 1 14 ? 11.330 43.428 52.867 1.00 22.34 14 ALA B N 1
ATOM 922 C CA . ALA B 1 14 ? 9.894 43.185 52.893 1.00 19.56 14 ALA B CA 1
ATOM 923 C C . ALA B 1 14 ? 9.183 44.435 52.400 1.00 23.24 14 ALA B C 1
ATOM 924 O O . ALA B 1 14 ? 9.587 45.559 52.725 1.00 22.74 14 ALA B O 1
ATOM 926 N N . GLY B 1 15 ? 8.138 44.241 51.603 1.00 21.76 15 GLY B N 1
ATOM 927 C CA . GLY B 1 15 ? 7.397 45.374 51.074 1.00 23.79 15 GLY B CA 1
ATOM 928 C C . GLY B 1 15 ? 7.839 45.747 49.667 1.00 25.44 15 GLY B C 1
ATOM 929 O O . GLY B 1 15 ? 7.112 46.431 48.947 1.00 30.05 15 GLY B O 1
ATOM 930 N N . GLY B 1 16 ? 9.032 45.300 49.281 1.00 19.77 16 GLY B N 1
ATOM 931 C CA . GLY B 1 16 ? 9.561 45.583 47.958 1.00 18.53 16 GLY B CA 1
ATOM 932 C C . GLY B 1 16 ? 9.095 44.610 46.883 1.00 16.89 16 GLY B C 1
ATOM 933 O O . GLY B 1 16 ? 8.145 43.842 47.080 1.00 17.96 16 GLY B O 1
ATOM 934 N N . SER B 1 17 ? 9.788 44.624 45.748 1.00 15.40 17 SER B N 1
ATOM 935 C CA . SER B 1 17 ? 9.429 43.751 44.632 1.00 16.43 17 SER B CA 1
ATOM 936 C C . SER B 1 17 ? 10.634 43.154 43.912 1.00 15.98 17 SER B C 1
ATOM 937 O O . SER B 1 17 ? 11.772 43.623 44.056 1.00 14.04 17 SER B O 1
ATOM 940 N N . LEU B 1 18 ? 10.356 42.121 43.120 1.00 13.54 18 LEU B N 1
ATOM 941 C CA . LEU B 1 18 ? 11.374 41.429 42.353 1.00 15.82 18 LEU B CA 1
ATOM 942 C C . LEU B 1 18 ? 10.713 40.704 41.179 1.00 11.89 18 LEU B C 1
ATOM 943 O O . LEU B 1 18 ? 9.592 40.203 41.312 1.00 13.86 18 LEU B O 1
ATOM 948 N N . ARG B 1 19 ? 11.396 40.646 40.041 1.00 12.17 19 ARG B N 1
ATOM 949 C CA . ARG B 1 19 ? 10.848 39.923 38.893 1.00 13.04 19 ARG B CA 1
ATOM 950 C C . ARG B 1 19 ? 11.756 38.740 38.579 1.00 13.72 19 ARG B C 1
ATOM 951 O O . ARG B 1 19 ? 12.970 38.913 38.418 1.00 15.40 19 ARG B O 1
ATOM 959 N N . LEU B 1 20 ? 11.183 37.541 38.509 1.00 10.82 20 LEU B N 1
ATOM 960 C CA . LEU B 1 20 ? 11.974 36.361 38.157 1.00 12.08 20 LEU B CA 1
ATOM 961 C C . LEU B 1 20 ? 11.676 36.076 36.688 1.00 11.67 20 LEU B C 1
ATOM 962 O O . LEU B 1 20 ? 10.601 36.428 36.183 1.00 13.57 20 LEU B O 1
ATOM 967 N N . SER B 1 21 ? 12.628 35.458 36.006 1.00 11.59 21 SER B N 1
ATOM 968 C CA . SER B 1 21 ? 12.468 35.102 34.595 1.00 12.20 21 SER B CA 1
ATOM 969 C C . SER B 1 21 ? 12.747 33.614 34.412 1.00 12.45 21 SER B C 1
ATOM 970 O O . SER B 1 21 ? 13.594 33.040 35.097 1.00 15.32 21 SER B O 1
ATOM 973 N N . CYS B 1 22 ? 12.011 32.989 33.495 1.00 11.56 22 CYS B N 1
ATOM 974 C CA . CYS B 1 22 ? 12.230 31.590 33.168 1.00 13.45 22 CYS B CA 1
ATOM 975 C C . CYS B 1 22 ? 12.365 31.518 31.648 1.00 12.43 22 CYS B C 1
ATOM 976 O O . CYS B 1 22 ? 11.387 31.711 30.917 1.00 13.05 22 CYS B O 1
ATOM 979 N N . ALA B 1 23 ? 13.580 31.261 31.173 1.00 11.45 23 ALA B N 1
ATOM 980 C CA . ALA B 1 23 ? 13.819 31.166 29.738 1.00 12.14 23 ALA B CA 1
ATOM 981 C C . ALA B 1 23 ? 13.565 29.729 29.309 1.00 15.59 23 ALA B C 1
ATOM 982 O O . ALA B 1 23 ? 14.201 28.793 29.816 1.00 14.76 23 ALA B O 1
ATOM 984 N N . VAL B 1 24 ? 12.614 29.551 28.392 1.00 15.21 24 VAL B N 1
ATOM 985 C CA . VAL B 1 24 ? 12.243 28.230 27.905 1.00 14.63 24 VAL B CA 1
ATOM 986 C C . VAL B 1 24 ? 12.883 27.972 26.547 1.00 15.78 24 VAL B C 1
ATOM 987 O O . VAL B 1 24 ? 12.692 28.753 25.610 1.00 19.55 24 VAL B O 1
ATOM 991 N N . SER B 1 25 ? 13.635 26.893 26.426 1.00 18.20 25 SER B N 1
ATOM 992 C CA . SER B 1 25 ? 14.286 26.600 25.156 1.00 19.12 25 SER B CA 1
ATOM 993 C C . SER B 1 25 ? 13.803 25.295 24.559 1.00 24.81 25 SER B C 1
ATOM 994 O O . SER B 1 25 ? 13.435 24.364 25.281 1.00 24.81 25 SER B O 1
ATOM 997 N N . GLY B 1 26 ? 13.803 25.235 23.223 1.00 27.13 26 GLY B N 1
ATOM 998 N N . THR B 1 28 ? 9.637 22.175 20.526 1.00 30.80 28 THR B N 1
ATOM 999 C CA . THR B 1 28 ? 8.839 21.259 19.722 1.00 25.53 28 THR B CA 1
ATOM 1000 C C . THR B 1 28 ? 7.389 21.713 19.768 1.00 22.67 28 THR B C 1
ATOM 1001 O O . THR B 1 28 ? 7.025 22.552 20.604 1.00 20.23 28 THR B O 1
ATOM 1005 N N . TYR B 1 29 ? 6.582 21.203 18.853 1.00 18.20 29 TYR B N 1
ATOM 1006 C CA . TYR B 1 29 ? 5.170 21.575 18.782 1.00 13.96 29 TYR B CA 1
ATOM 1007 C C . TYR B 1 29 ? 4.340 20.697 19.709 1.00 18.37 29 TYR B C 1
ATOM 1008 O O . TYR B 1 29 ? 4.040 19.540 19.414 1.00 17.32 29 TYR B O 1
ATOM 1017 N N . SER B 1 30 ? 3.949 21.285 20.829 1.00 15.40 30 SER B N 1
ATOM 1018 C CA . SER B 1 30 ? 3.180 20.574 21.834 1.00 16.73 30 SER B CA 1
ATOM 1019 C C . SER B 1 30 ? 2.573 21.587 22.792 1.00 15.62 30 SER B C 1
ATOM 1020 O O . SER B 1 30 ? 3.166 22.636 23.046 1.00 17.57 30 SER B O 1
ATOM 1023 N N . PRO B 1 31 ? 1.351 21.318 23.289 1.00 14.44 31 PRO B N 1
ATOM 1024 C CA . PRO B 1 31 ? 0.702 22.232 24.235 1.00 14.86 31 PRO B CA 1
ATOM 1025 C C . PRO B 1 31 ? 1.433 22.107 25.583 1.00 12.21 31 PRO B C 1
ATOM 1026 O O . PRO B 1 31 ? 1.771 21.003 26.010 1.00 14.36 31 PRO B O 1
ATOM 1030 N N . CYS B 1 32 ? 1.690 23.234 26.246 1.00 11.62 32 CYS B N 1
ATOM 1031 C CA . CYS B 1 32 ? 2.406 23.200 27.524 1.00 10.60 32 CYS B CA 1
ATOM 1032 C C . CYS B 1 32 ? 1.836 24.145 28.558 1.00 11.85 32 CYS B C 1
ATOM 1033 O O . CYS B 1 32 ? 1.243 25.177 28.220 1.00 12.51 32 CYS B O 1
ATOM 1036 N N . THR B 1 33 ? 2.054 23.795 29.828 1.00 10.69 33 THR B N 1
ATOM 1037 C CA . THR B 1 33 ? 1.669 24.658 30.948 1.00 11.96 33 THR B CA 1
ATOM 1038 C C . THR B 1 33 ? 2.981 24.941 31.663 1.00 10.92 33 THR B C 1
ATOM 1039 O O . THR B 1 33 ? 3.709 24.013 31.979 1.00 11.57 33 THR B O 1
ATOM 1043 N N . THR B 1 34 ? 3.301 26.215 31.870 1.00 11.64 34 THR B N 1
ATOM 1044 C CA . THR B 1 34 ? 4.555 26.574 32.554 1.00 14.48 34 THR B CA 1
ATOM 1045 C C . THR B 1 34 ? 4.225 27.055 33.961 1.00 14.21 34 THR B C 1
ATOM 1046 O O . THR B 1 34 ? 3.321 27.867 34.158 1.00 12.80 34 THR B O 1
ATOM 1050 N N . GLY B 1 35 ? 4.957 26.572 34.953 1.00 11.75 35 GLY B N 1
ATOM 1051 C CA . GLY B 1 35 ? 4.639 26.992 36.299 1.00 13.46 35 GLY B CA 1
ATOM 1052 C C . GLY B 1 35 ? 5.825 27.426 37.127 1.00 13.27 35 GLY B C 1
ATOM 1053 O O . GLY B 1 35 ? 6.982 27.268 36.733 1.00 14.83 35 GLY B O 1
ATOM 1054 N N . TRP B 1 36 ? 5.498 28.020 38.268 1.00 13.34 36 TRP B N 1
ATOM 1055 C CA . TRP B 1 36 ? 6.478 28.448 39.249 1.00 11.29 36 TRP B CA 1
ATOM 1056 C C . TRP B 1 36 ? 6.167 27.735 40.548 1.00 10.46 36 TRP B C 1
ATOM 1057 O O . TRP B 1 36 ? 5.004 27.602 40.954 1.00 12.11 36 TRP B O 1
ATOM 1068 N N . TYR B 1 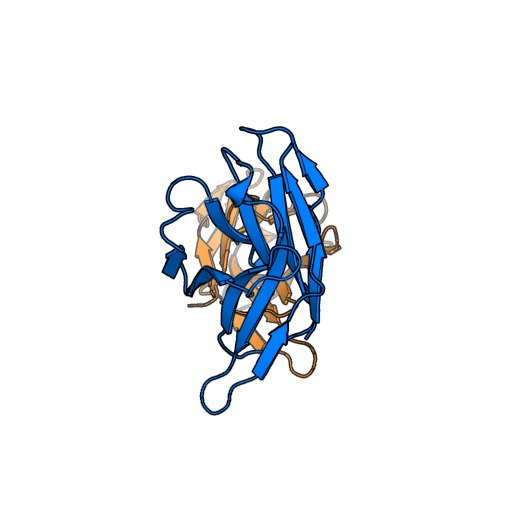37 ? 7.228 27.264 41.193 1.00 9.84 37 TYR B N 1
ATOM 1069 C CA . TYR B 1 37 ? 7.137 26.595 42.480 1.00 9.17 37 TYR B CA 1
ATOM 1070 C C . TYR B 1 37 ? 8.180 27.236 43.381 1.00 11.14 37 TYR B C 1
ATOM 1071 O O . TYR B 1 37 ? 9.071 27.925 42.897 1.00 11.67 37 TYR B O 1
ATOM 1080 N N . ARG B 1 38 ? 8.062 27.029 44.686 1.00 10.47 38 ARG B N 1
ATOM 1081 C CA . ARG B 1 38 ? 9.072 27.558 45.599 1.00 13.46 38 ARG B CA 1
ATOM 1082 C C . ARG B 1 38 ? 9.283 26.587 46.753 1.00 15.60 38 ARG B C 1
ATOM 1083 O O . ARG B 1 38 ? 8.387 25.806 47.097 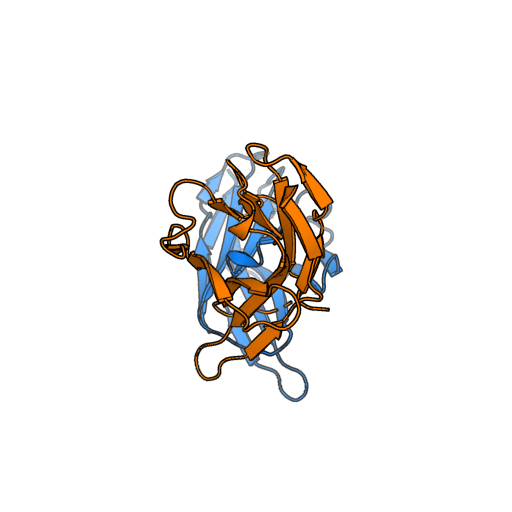1.00 11.61 38 ARG B O 1
ATOM 1091 N N . GLN B 1 39 ? 10.476 26.622 47.333 1.00 11.45 39 GLN B N 1
ATOM 1092 C CA . GLN B 1 39 ? 10.796 25.730 48.438 1.00 11.22 39 GLN B CA 1
ATOM 1093 C C . GLN B 1 39 ? 11.690 26.424 49.451 1.00 11.14 39 GLN B C 1
ATOM 1094 O O . GLN B 1 39 ? 12.798 26.838 49.116 1.00 13.76 39 GLN B O 1
ATOM 1100 N N . ALA B 1 40 ? 11.191 26.585 50.675 1.00 11.15 40 ALA B N 1
ATOM 1101 C CA . ALA B 1 40 ? 11.990 27.180 51.745 1.00 11.99 40 ALA B CA 1
ATOM 1102 C C . ALA B 1 40 ? 12.973 26.071 52.155 1.00 12.17 40 ALA B C 1
ATOM 1103 O O . ALA B 1 40 ? 12.658 24.879 52.051 1.00 11.58 40 ALA B O 1
ATOM 1105 N N . PRO B 1 41 ? 14.184 26.436 52.607 1.00 12.04 41 PRO B N 1
ATOM 1106 C CA . PRO B 1 41 ? 15.136 25.387 53.000 1.00 12.37 41 PRO B CA 1
ATOM 1107 C C . PRO B 1 41 ? 14.589 24.359 53.986 1.00 10.88 41 PRO B C 1
ATOM 1108 O O . PRO B 1 41 ? 14.012 24.716 55.033 1.00 12.80 41 PRO B O 1
ATOM 1112 N N . GLY B 1 42 ? 14.781 23.085 53.649 1.00 12.61 42 GLY B N 1
ATOM 1113 C CA . GLY B 1 42 ? 14.334 21.998 54.509 1.00 14.30 42 GLY B CA 1
ATOM 1114 C C . GLY B 1 42 ? 12.839 21.765 54.550 1.00 14.14 42 GLY B C 1
ATOM 1115 O O . GLY B 1 42 ? 12.373 20.918 55.317 1.00 16.44 42 GLY B O 1
ATOM 1116 N N . LYS B 1 43 ? 12.090 22.470 53.702 1.00 12.21 43 LYS B N 1
ATOM 1117 C CA . LYS B 1 43 ? 10.631 22.318 53.694 1.00 12.42 43 LYS B CA 1
ATOM 1118 C C . LYS B 1 43 ? 10.128 21.692 52.392 1.00 14.79 43 LYS B C 1
ATOM 1119 O O . LYS B 1 43 ? 10.912 21.386 51.498 1.00 15.40 43 LYS B O 1
ATOM 1125 N N . GLU B 1 44 ? 8.813 21.498 52.305 1.00 14.91 44 GLU B N 1
ATOM 1126 C CA . GLU B 1 44 ? 8.202 20.916 51.121 1.00 11.93 44 GLU B CA 1
ATOM 1127 C C . GLU B 1 44 ? 8.093 21.954 50.015 1.00 14.95 44 GLU B C 1
ATOM 1128 O O . GLU B 1 44 ? 8.007 23.154 50.277 1.00 14.74 44 GLU B O 1
ATOM 1134 N N . ARG B 1 45 ? 8.104 21.481 48.775 1.00 13.94 45 ARG B N 1
ATOM 1135 C CA . ARG B 1 45 ? 8.000 22.364 47.619 1.00 14.69 45 ARG B CA 1
ATOM 1136 C C . ARG B 1 45 ? 6.528 22.793 47.514 1.00 16.53 45 ARG B C 1
ATOM 1137 O O . ARG B 1 45 ? 5.621 22.000 47.802 1.00 22.64 45 ARG B O 1
ATOM 1145 N N . GLU B 1 46 ? 6.307 24.060 47.178 1.00 11.65 46 GLU B N 1
ATOM 1146 C CA . GLU B 1 46 ? 4.962 24.642 47.072 1.00 15.27 46 GLU B CA 1
ATOM 1147 C C . GLU B 1 46 ? 4.694 25.161 45.661 1.00 14.99 46 GLU B C 1
ATOM 1148 O O . GLU B 1 46 ? 5.572 25.742 45.052 1.00 14.23 46 GLU B O 1
ATOM 1154 N N . TRP B 1 47 ? 3.473 24.974 45.159 1.00 12.03 47 TRP B N 1
ATOM 1155 C CA . TRP B 1 47 ? 3.105 25.493 43.836 1.00 13.25 47 TRP B CA 1
ATOM 1156 C C . TRP B 1 47 ? 2.733 26.980 44.007 1.00 11.63 47 TRP B C 1
ATOM 1157 O O . TRP B 1 47 ? 2.105 27.363 44.999 1.00 12.64 47 TRP B O 1
ATOM 1168 N N . VAL B 1 48 ? 3.145 27.811 43.052 1.00 10.74 48 VAL B N 1
ATOM 1169 C CA . VAL B 1 48 ? 2.911 29.244 43.123 1.00 10.77 48 VAL B CA 1
ATOM 1170 C C . VAL B 1 48 ? 1.985 29.800 42.041 1.00 10.34 48 VAL B C 1
ATOM 1171 O O . VAL B 1 48 ? 1.049 30.542 42.337 1.00 13.80 48 VAL B O 1
ATOM 1175 N N . SER B 1 49 ? 2.247 29.454 40.784 1.00 10.37 49 SER B N 1
ATOM 1176 C CA . SER B 1 49 ? 1.444 29.983 39.690 1.00 12.53 49 SER B CA 1
ATOM 1177 C C . SER B 1 49 ? 1.703 29.210 38.398 1.00 11.48 49 SER B C 1
ATOM 1178 O O . SER B 1 49 ? 2.690 28.474 38.293 1.00 11.57 49 SER B O 1
ATOM 1181 N N . SER B 1 50 ? 0.789 29.332 37.432 1.00 11.52 50 SER B N 1
ATOM 1182 C CA . SER B 1 50 ? 0.986 28.675 36.153 1.00 9.96 50 SER B CA 1
ATOM 1183 C C . SER B 1 50 ? 0.299 29.472 35.063 1.00 9.24 50 SER B C 1
ATOM 1184 O O . SER B 1 50 ? -0.634 30.263 35.319 1.00 12.09 50 SER B O 1
ATOM 1187 N N . ILE B 1 51 ? 0.771 29.251 33.844 1.00 11.44 51 ILE B N 1
ATOM 1188 C CA . ILE B 1 51 ? 0.229 29.908 32.671 1.00 12.27 51 ILE B CA 1
ATOM 1189 C C . ILE B 1 51 ? 0.231 28.900 31.528 1.00 13.67 51 ILE B C 1
ATOM 1190 O O . ILE B 1 51 ? 1.182 28.130 31.344 1.00 13.93 51 ILE B O 1
ATOM 1195 N N . SER B 1 52 ? -0.861 28.895 30.771 1.00 12.44 52 SER B N 1
ATOM 1196 C CA . SER B 1 52 ? -1.006 27.972 29.660 1.00 16.33 52 SER B CA 1
ATOM 1197 C C . SER B 1 52 ? -1.412 28.743 28.427 1.00 22.93 52 SER B C 1
ATOM 1198 O O . SER B 1 52 ? -0.665 29.584 27.942 1.00 23.33 52 SER B O 1
ATOM 1201 N N . SER B 1 53 ? -2.597 28.431 27.914 1.00 23.81 53 SER B N 1
ATOM 1202 C CA . SER B 1 53 ? -3.121 29.118 26.753 1.00 28.96 53 SER B CA 1
ATOM 1203 C C . SER B 1 53 ? -3.349 30.573 27.159 1.00 28.91 53 SER B C 1
ATOM 1204 O O . 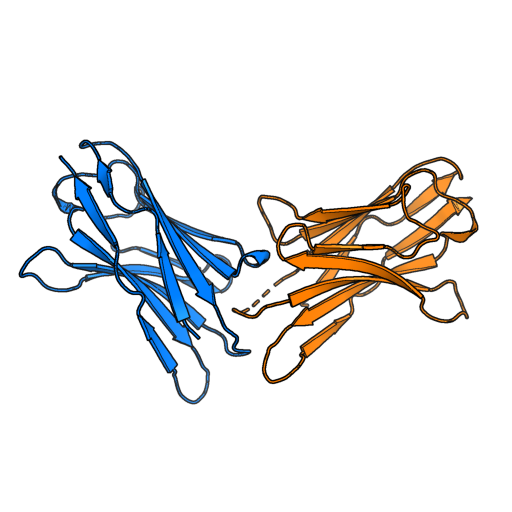SER B 1 53 ? -3.356 30.906 28.351 1.00 27.36 53 SER B O 1
ATOM 1207 N N . PRO B 1 54 ? -3.537 31.466 26.184 1.00 31.50 54 PRO B N 1
ATOM 1208 C CA . PRO B 1 54 ? -3.754 32.873 26.523 1.00 28.18 54 PRO B CA 1
ATOM 1209 C C . PRO B 1 54 ? -4.840 33.084 27.571 1.00 27.23 54 PRO B C 1
ATOM 1210 O O . PRO B 1 54 ? -5.954 32.580 27.427 1.00 29.17 54 PRO B O 1
ATOM 1214 N N . GLY B 1 55 ? -4.499 33.820 28.629 1.00 26.36 55 GLY B N 1
ATOM 1215 C CA . GLY B 1 55 ? -5.444 34.101 29.696 1.00 29.54 55 GLY B CA 1
ATOM 1216 C C . GLY B 1 55 ? -5.683 32.984 30.701 1.00 26.57 55 GLY B C 1
ATOM 1217 O O . GLY B 1 55 ? -6.336 33.190 31.724 1.00 28.90 55 GLY B O 1
ATOM 1218 N N . THR B 1 56 ? -5.150 31.800 30.425 1.00 22.00 56 THR B N 1
ATOM 1219 C CA . THR B 1 56 ? -5.335 30.655 31.308 1.00 18.64 56 THR B CA 1
ATOM 1220 C C . THR B 1 56 ? -4.219 30.702 32.348 1.00 16.67 56 THR B C 1
ATOM 1221 O O . THR B 1 56 ? -3.180 30.044 32.216 1.00 14.90 56 THR B O 1
ATOM 1225 N N . ILE B 1 57 ? -4.471 31.496 33.381 1.00 14.53 57 ILE B N 1
ATOM 1226 C CA . ILE B 1 57 ? -3.520 31.759 34.456 1.00 11.28 57 ILE B CA 1
ATOM 1227 C C . ILE B 1 57 ? -4.107 31.456 35.832 1.00 12.71 57 ILE B C 1
ATOM 1228 O O . ILE B 1 57 ? -5.269 31.785 36.105 1.00 14.59 57 ILE B O 1
ATOM 1233 N N . TYR B 1 58 ? -3.304 30.836 36.696 1.00 12.54 58 TYR B N 1
ATOM 1234 C CA . TYR B 1 58 ? -3.751 30.476 38.037 1.00 12.64 58 TYR B CA 1
ATOM 1235 C C . TYR B 1 58 ? -2.704 30.851 39.073 1.00 14.10 58 TYR B C 1
ATOM 1236 O O . TYR B 1 58 ? -1.500 30.860 38.778 1.00 12.99 58 TYR B O 1
ATOM 1245 N N . TYR B 1 59 ? -3.161 31.133 40.294 1.00 13.22 59 TYR B N 1
ATOM 1246 C CA . TYR B 1 59 ? -2.255 31.506 41.373 1.00 12.43 59 TYR B CA 1
ATOM 1247 C C . TYR B 1 59 ? -2.576 30.818 42.682 1.00 13.85 59 TYR B C 1
ATOM 1248 O O . TYR B 1 59 ? -3.729 30.481 42.965 1.00 14.65 59 TYR B O 1
ATOM 1257 N N . GLN B 1 60 ? -1.544 30.615 43.490 1.00 12.13 60 GLN B N 1
ATOM 1258 C CA . GLN B 1 60 ? -1.724 30.062 44.833 1.00 14.21 60 GLN B CA 1
ATOM 1259 C C . GLN B 1 60 ? -2.446 31.214 45.537 1.00 14.65 60 GLN B C 1
ATOM 1260 O O . GLN B 1 60 ? -2.072 32.374 45.386 1.00 15.23 60 GLN B O 1
ATOM 1266 N N . ASP B 1 61 ? -3.482 30.928 46.317 1.00 17.54 61 ASP B N 1
ATOM 1267 C CA . ASP B 1 61 ? -4.217 32.018 46.947 1.00 18.78 61 ASP B CA 1
ATOM 1268 C C . ASP B 1 61 ? -3.387 33.010 47.759 1.00 17.86 61 ASP B C 1
ATOM 1269 O O . ASP B 1 61 ? -3.663 34.216 47.736 1.00 20.30 61 ASP B O 1
ATOM 1274 N N . SER B 1 62 ? -2.366 32.517 48.448 1.00 18.99 62 SER B N 1
ATOM 1275 C CA . SER B 1 62 ? -1.510 33.373 49.272 1.00 20.53 62 SER B CA 1
ATOM 1276 C C . SER B 1 62 ? -0.726 34.419 48.476 1.00 18.63 62 SER B C 1
ATOM 1277 O O . SER B 1 62 ? -0.131 35.332 49.070 1.00 18.47 62 SER B O 1
ATOM 1280 N N . VAL B 1 63 ? -0.691 34.283 47.152 1.00 15.83 63 VAL B N 1
ATOM 1281 C CA . VAL B 1 63 ? 0.036 35.257 46.335 1.00 16.21 63 VAL B CA 1
ATOM 1282 C C . VAL B 1 63 ? -0.854 36.031 45.374 1.00 16.54 63 VAL B C 1
ATOM 1283 O O . VAL B 1 63 ? -0.374 36.890 44.644 1.00 15.96 63 VAL B O 1
ATOM 1287 N N . LYS B 1 64 ? -2.155 35.733 45.372 1.00 17.94 64 LYS B N 1
ATOM 1288 C CA . LYS B 1 64 ? -3.083 36.426 44.487 1.00 19.33 64 LYS B CA 1
ATOM 1289 C C . LYS B 1 64 ? -3.089 37.922 44.796 1.00 17.80 64 LYS B C 1
ATOM 1290 O O . LYS B 1 64 ? -3.150 38.323 45.962 1.00 20.95 64 LYS B O 1
ATOM 1292 N N . GLY B 1 65 ? -3.029 38.736 43.747 1.00 17.67 65 GLY B N 1
ATOM 1293 C CA . GLY B 1 65 ? -3.010 40.176 43.923 1.00 20.49 65 GLY B CA 1
ATOM 1294 C C . GLY B 1 65 ? -1.606 40.726 44.115 1.00 20.32 65 GLY B C 1
ATOM 1295 O O . GLY B 1 65 ? -1.376 41.922 43.944 1.00 23.67 65 GLY B O 1
ATOM 1296 N N . ARG B 1 66 ? -0.661 39.862 44.473 1.00 16.77 66 ARG B N 1
ATOM 1297 C CA . ARG B 1 66 ? 0.717 40.298 44.687 1.00 15.79 66 ARG B CA 1
ATOM 1298 C C . ARG B 1 66 ? 1.643 39.837 43.582 1.00 16.05 66 ARG B C 1
ATOM 1299 O O . ARG B 1 66 ? 2.522 40.585 43.167 1.00 14.46 66 ARG B O 1
ATOM 1307 N N . PHE B 1 67 ? 1.441 38.603 43.113 1.00 13.07 67 PHE B N 1
ATOM 1308 C CA . PHE B 1 67 ? 2.276 38.058 42.043 1.00 12.82 67 PHE B CA 1
ATOM 1309 C C . PHE B 1 67 ? 1.509 38.017 40.724 1.00 14.01 67 PHE B C 1
ATOM 1310 O O . PHE B 1 67 ? 0.300 37.768 40.693 1.00 15.26 67 PHE B O 1
ATOM 1318 N N . THR B 1 68 ? 2.220 38.253 39.627 1.00 14.23 68 THR B N 1
ATOM 1319 C CA . THR B 1 68 ? 1.614 38.205 38.306 1.00 12.73 68 THR B CA 1
ATOM 1320 C C . THR B 1 68 ? 2.531 37.435 37.377 1.00 15.51 68 THR B C 1
ATOM 1321 O O . THR B 1 68 ? 3.707 37.761 37.247 1.00 15.59 68 THR B O 1
ATOM 1325 N N . ILE B 1 69 ? 1.987 36.410 36.732 1.00 15.08 69 ILE B N 1
ATOM 1326 C CA . ILE B 1 69 ? 2.760 35.604 35.791 1.00 11.58 69 ILE B CA 1
ATOM 1327 C C . ILE B 1 69 ? 2.420 36.112 34.382 1.00 12.08 69 ILE B C 1
ATOM 1328 O O . ILE B 1 69 ? 1.275 36.483 34.103 1.00 14.21 69 ILE B O 1
ATOM 1333 N N . SER B 1 70 ? 3.417 36.164 33.502 1.00 11.75 70 SER B N 1
ATOM 1334 C CA . SER B 1 70 ? 3.207 36.662 32.137 1.00 14.00 70 SER B CA 1
ATOM 1335 C C . SER B 1 70 ? 4.248 36.110 31.173 1.00 12.95 70 SER B C 1
ATOM 1336 O O . SER B 1 70 ? 5.196 35.448 31.587 1.00 15.03 70 SER B O 1
ATOM 1339 N N . ARG B 1 71 ? 4.067 36.388 29.882 1.00 12.46 71 ARG B N 1
ATOM 1340 C CA . ARG B 1 71 ? 4.992 35.928 28.841 1.00 12.76 71 ARG B CA 1
ATOM 1341 C C . ARG B 1 71 ? 5.614 37.088 28.080 1.00 15.56 71 ARG B C 1
ATOM 1342 O O . ARG B 1 71 ? 4.942 38.089 27.815 1.00 17.16 71 ARG B O 1
ATOM 1350 N N . ASP B 1 72 ? 6.880 36.941 27.700 1.00 15.62 72 ASP B N 1
ATOM 1351 C CA . ASP B 1 72 ? 7.537 37.978 26.908 1.00 18.83 72 ASP B CA 1
ATOM 1352 C C . ASP B 1 72 ? 6.899 37.920 25.519 1.00 20.65 72 ASP B C 1
ATOM 1353 O O . ASP B 1 72 ? 6.536 36.846 25.035 1.00 21.32 72 ASP B O 1
ATOM 1358 N N . ASN B 1 73 ? 6.771 39.069 24.865 1.00 24.46 73 ASN B N 1
ATOM 1359 C CA . ASN B 1 73 ? 6.151 39.086 23.545 1.00 23.46 73 ASN B CA 1
ATOM 1360 C C . ASN B 1 73 ? 7.104 38.769 22.397 1.00 25.70 73 ASN B C 1
ATOM 1361 O O . ASN B 1 73 ? 6.662 38.561 21.264 1.00 28.22 73 ASN B O 1
ATOM 1364 N N . ALA B 1 74 ? 8.401 38.704 22.675 1.00 23.61 74 ALA B N 1
ATOM 1365 C CA . ALA B 1 74 ? 9.377 38.443 21.619 1.00 26.50 74 ALA B CA 1
ATOM 1366 C C . ALA B 1 74 ? 10.234 37.196 21.809 1.00 26.01 74 ALA B C 1
ATOM 1367 O O . ALA B 1 74 ? 11.082 36.890 20.970 1.00 27.97 74 ALA B O 1
ATOM 1369 N N . LYS B 1 75 ? 10.031 36.481 22.910 1.00 23.79 75 LYS B N 1
ATOM 1370 C CA . LYS B 1 75 ? 10.793 35.265 23.178 1.00 21.71 75 LYS B CA 1
ATOM 1371 C C . LYS B 1 75 ? 10.020 34.409 24.180 1.00 19.05 75 LYS B C 1
ATOM 1372 O O . LYS B 1 75 ? 9.135 34.918 24.872 1.00 19.16 75 LYS B O 1
ATOM 1378 N N . ASN B 1 76 ? 10.362 33.126 24.259 1.00 17.59 76 ASN B N 1
ATOM 1379 C CA . ASN B 1 76 ? 9.661 32.235 25.157 1.00 15.88 76 ASN B CA 1
ATOM 1380 C C . ASN B 1 76 ? 10.246 32.312 26.566 1.00 17.06 76 ASN B C 1
ATOM 1381 O O . ASN B 1 76 ? 10.958 31.414 27.018 1.00 17.41 76 ASN B O 1
ATOM 1386 N N . THR B 1 77 ? 9.965 33.428 27.228 1.00 15.31 77 THR B N 1
ATOM 1387 C CA . THR B 1 77 ? 10.388 33.655 28.601 1.00 12.24 77 THR B CA 1
ATOM 1388 C C . THR B 1 77 ? 9.129 33.958 29.401 1.00 15.08 77 THR B C 1
ATOM 1389 O O . THR B 1 77 ? 8.290 34.763 28.982 1.00 15.78 77 THR B O 1
ATOM 1393 N N . VAL B 1 78 ? 8.987 33.284 30.537 1.00 13.76 78 VAL B N 1
ATOM 1394 C CA . VAL B 1 78 ? 7.834 33.481 31.411 1.00 11.45 78 VAL B CA 1
ATOM 1395 C C . VAL B 1 78 ? 8.329 34.219 32.641 1.00 15.23 78 VAL B C 1
ATOM 1396 O O . VAL B 1 78 ? 9.330 33.825 33.245 1.00 15.57 78 VAL B O 1
ATOM 1400 N N . TYR B 1 79 ? 7.621 35.285 33.007 1.00 13.47 79 TYR B N 1
ATOM 1401 C CA . TYR B 1 79 ? 8.010 36.094 34.152 1.00 14.26 79 TYR B CA 1
ATOM 1402 C C . TYR B 1 79 ? 7.098 35.902 35.343 1.00 11.55 79 TYR B C 1
ATOM 1403 O O . TYR B 1 79 ? 5.926 35.561 35.190 1.00 13.57 79 TYR B O 1
ATOM 1412 N N . LEU B 1 80 ? 7.654 36.103 36.532 1.00 10.35 80 LEU B N 1
ATOM 1413 C CA . LEU B 1 80 ? 6.863 36.106 37.756 1.00 11.81 80 LEU B CA 1
ATOM 1414 C C . LEU B 1 80 ? 7.198 37.446 38.425 1.00 13.75 80 LEU B C 1
ATOM 1415 O O . LEU B 1 80 ? 8.291 37.619 38.969 1.00 15.42 80 LEU B O 1
ATOM 1420 N N . GLN B 1 81 ? 6.286 38.416 38.333 1.00 13.41 81 GLN B N 1
ATOM 1421 C CA . GLN B 1 81 ? 6.511 39.713 38.965 1.00 14.11 81 GLN B CA 1
ATOM 1422 C C . GLN B 1 81 ? 5.979 39.590 40.381 1.00 14.60 81 GLN B C 1
ATOM 1423 O O . GLN B 1 81 ? 4.781 39.376 40.593 1.00 17.18 81 GLN B O 1
ATOM 1429 N N . MET B 1 82 ? 6.872 39.718 41.352 1.00 12.45 82 MET B N 1
ATOM 1430 C CA . MET B 1 82 ? 6.496 39.572 42.750 1.00 12.02 82 MET B CA 1
ATOM 1431 C C . MET B 1 82 ? 6.489 40.907 43.496 1.00 12.84 82 MET B C 1
ATOM 1432 O O . MET B 1 82 ? 7.535 41.476 43.781 1.00 14.18 82 MET B O 1
ATOM 1437 N N . ASN B 1 83 ? 5.291 41.392 43.800 1.00 14.14 83 ASN B N 1
ATOM 1438 C CA . ASN B 1 83 ? 5.119 42.651 44.523 1.00 13.92 83 ASN B CA 1
ATOM 1439 C C . ASN B 1 83 ? 4.768 42.423 45.994 1.00 16.39 83 ASN B C 1
ATOM 1440 O O . ASN B 1 83 ? 4.337 41.344 46.388 1.00 18.61 83 ASN B O 1
ATOM 1445 N N . SER B 1 84 ? 4.948 43.466 46.797 1.00 16.85 84 SER B N 1
ATOM 1446 C CA . SER B 1 84 ? 4.639 43.398 48.229 1.00 18.69 84 SER B CA 1
ATOM 1447 C C . SER B 1 84 ? 5.208 42.134 48.868 1.00 20.80 84 SER B C 1
ATOM 1448 O O . SER B 1 84 ? 4.490 41.361 49.497 1.00 19.46 84 SER B O 1
ATOM 1451 N N . LEU B 1 85 ? 6.510 41.937 48.701 1.00 20.53 85 LEU B N 1
ATOM 1452 C CA . LEU B 1 85 ? 7.187 40.773 49.252 1.00 19.83 85 LEU B CA 1
ATOM 1453 C C . LEU B 1 85 ? 7.057 40.670 50.775 1.00 22.21 85 LEU B C 1
ATOM 1454 O O . LEU B 1 85 ? 7.106 41.671 51.493 1.00 20.78 85 LEU B O 1
ATOM 1459 N N . GLN B 1 86 ? 6.890 39.441 51.244 1.00 18.90 86 GLN B N 1
ATOM 1460 C CA . GLN B 1 86 ? 6.741 39.147 52.664 1.00 20.12 86 GLN B CA 1
ATOM 1461 C C . GLN B 1 86 ? 7.784 38.104 53.084 1.00 20.29 86 GLN B C 1
ATOM 1462 O O . GLN B 1 86 ? 8.337 37.379 52.254 1.00 17.78 86 GLN B O 1
ATOM 1468 N N . ARG B 1 87 ? 8.055 38.017 54.384 1.00 20.77 87 ARG B N 1
ATOM 1469 C CA . ARG B 1 87 ? 9.029 37.048 54.878 1.00 22.16 87 ARG B CA 1
ATOM 1470 C C . ARG B 1 87 ? 8.690 35.637 54.394 1.00 22.20 87 ARG B C 1
ATOM 1471 O O . ARG B 1 87 ? 9.578 34.843 54.060 1.00 23.64 87 ARG B O 1
ATOM 1473 N N . GLU B 1 88 ? 7.398 35.338 54.348 1.00 18.25 88 GLU B N 1
ATOM 1474 C CA . GLU B 1 88 ? 6.896 34.030 53.940 1.00 20.99 88 GLU B CA 1
ATOM 1475 C C . GLU B 1 88 ? 7.203 33.674 52.487 1.00 18.50 88 GLU B C 1
ATOM 1476 O O . GLU B 1 88 ? 7.066 32.511 52.091 1.00 20.07 88 GLU B O 1
ATOM 1482 N N . ASP B 1 89 ? 7.611 34.666 51.695 1.00 14.75 89 ASP B N 1
ATOM 1483 C CA . ASP B 1 89 ? 7.940 34.422 50.285 1.00 14.46 89 ASP B CA 1
ATOM 1484 C C . ASP B 1 89 ? 9.386 33.990 50.093 1.00 11.98 89 ASP B C 1
ATOM 1485 O O . ASP B 1 89 ? 9.802 33.659 48.990 1.00 17.02 89 ASP B O 1
ATOM 1490 N N . THR B 1 90 ? 10.169 34.015 51.164 1.00 14.33 90 THR B N 1
ATOM 1491 C CA . THR B 1 90 ? 11.562 33.600 51.066 1.00 14.15 90 THR B CA 1
ATOM 1492 C C . THR B 1 90 ? 11.660 32.123 50.659 1.00 14.66 90 THR B C 1
ATOM 1493 O O . THR B 1 90 ? 10.908 31.284 51.166 1.00 15.41 90 THR B O 1
ATOM 1497 N N . GLY B 1 91 ? 12.582 31.819 49.746 1.00 14.25 91 GLY B N 1
ATOM 1498 C CA . GLY B 1 91 ? 12.781 30.441 49.321 1.00 15.41 91 GLY B CA 1
ATOM 1499 C C . GLY B 1 91 ? 13.452 30.314 47.967 1.00 9.76 91 GLY B C 1
ATOM 1500 O O . GLY B 1 91 ? 13.790 31.314 47.339 1.00 12.98 91 GLY B O 1
ATOM 1501 N N . MET B 1 92 ? 13.682 29.078 47.537 1.00 11.75 92 MET B N 1
ATOM 1502 C CA . MET B 1 92 ? 14.281 28.823 46.232 1.00 13.10 92 MET B CA 1
ATOM 1503 C C . MET B 1 92 ? 13.100 28.696 45.271 1.00 12.83 92 MET B C 1
ATOM 1504 O O . MET B 1 92 ? 12.236 27.856 45.490 1.00 14.13 92 MET B O 1
ATOM 1509 N N . TYR B 1 93 ? 13.064 29.524 44.229 1.00 12.48 93 TYR B N 1
ATOM 1510 C CA . TYR B 1 93 ? 11.964 29.497 43.244 1.00 10.01 93 TYR B CA 1
ATOM 1511 C C . TYR B 1 93 ? 12.365 28.734 41.993 1.00 11.68 93 TYR B C 1
ATOM 1512 O O . TYR B 1 93 ? 13.401 29.026 41.380 1.00 13.45 93 TYR B O 1
ATOM 1521 N N . TYR B 1 94 ? 11.531 27.771 41.608 1.00 11.81 94 TYR B N 1
ATOM 1522 C CA . TYR B 1 94 ? 11.804 26.937 40.442 1.00 9.88 94 TYR B CA 1
ATOM 1523 C C . TYR B 1 94 ? 10.770 27.078 39.351 1.00 12.26 94 TYR B C 1
ATOM 1524 O O . TYR B 1 94 ? 9.573 27.107 39.637 1.00 12.98 94 TYR B O 1
ATOM 1533 N N . CYS B 1 95 ? 11.251 27.127 38.114 1.00 11.79 95 CYS B N 1
ATOM 1534 C CA . CYS B 1 95 ? 10.392 27.175 36.935 1.00 12.39 95 CYS B CA 1
ATOM 1535 C C . CYS B 1 95 ? 10.157 25.703 36.592 1.00 15.84 95 CYS B C 1
ATOM 1536 O O . CYS B 1 95 ? 11.044 24.868 36.792 1.00 13.97 95 CYS B O 1
ATOM 1539 N N . GLN B 1 96 ? 8.978 25.387 36.065 1.00 14.81 96 GLN B N 1
ATOM 1540 C CA . GLN B 1 96 ? 8.646 24.011 35.723 1.00 10.39 96 GLN B CA 1
ATOM 1541 C C . GLN B 1 96 ? 7.764 24.029 34.485 1.00 11.99 96 GLN B C 1
ATOM 1542 O O . GLN B 1 96 ? 7.153 25.051 34.186 1.00 12.52 96 GLN B O 1
ATOM 1548 N N . ILE B 1 97 ? 7.732 22.932 33.736 1.00 10.22 97 ILE B N 1
ATOM 1549 C CA . ILE B 1 97 ? 6.868 22.908 32.558 1.00 10.64 97 ILE B CA 1
ATOM 1550 C C . ILE B 1 97 ? 6.373 21.499 32.315 1.00 10.16 97 ILE B C 1
ATOM 1551 O O . ILE B 1 97 ? 7.053 20.537 32.638 1.00 13.41 97 ILE B O 1
ATOM 1556 N N . GLN B 1 98 ? 5.169 21.382 31.762 1.00 11.80 98 GLN B N 1
ATOM 1557 C CA . GLN B 1 98 ? 4.582 20.084 31.431 1.00 9.69 98 GLN B CA 1
ATOM 1558 C C . GLN B 1 98 ? 3.991 20.252 30.028 1.00 10.20 98 GLN B C 1
ATOM 1559 O O . GLN B 1 98 ? 3.224 21.180 29.793 1.00 12.44 98 GLN B O 1
ATOM 1565 N N . CYS B 1 99 ? 4.373 19.369 29.110 1.00 11.53 99 CYS B N 1
ATOM 1566 C CA . CYS B 1 99 ? 3.917 19.430 27.723 1.00 13.07 99 CYS B CA 1
ATOM 1567 C C . CYS B 1 99 ? 3.420 18.073 27.255 1.00 14.81 99 CYS B C 1
ATOM 1568 O O . CYS B 1 99 ? 3.811 17.044 27.798 1.00 17.62 99 CYS B O 1
ATOM 1571 N N . GLY B 1 100 ? 2.583 18.071 26.224 1.00 14.85 100 GLY B N 1
ATOM 1572 C CA . GLY B 1 100 ? 2.110 16.815 25.671 1.00 15.70 100 GLY B CA 1
ATOM 1573 C C . GLY B 1 100 ? 0.610 16.632 25.636 1.00 15.65 100 GLY B C 1
ATOM 1574 O O . GLY B 1 100 ? -0.126 17.373 26.286 1.00 16.30 100 GLY B O 1
ATOM 1575 N N . VAL B 1 101 ? 0.167 15.640 24.861 1.00 14.97 101 VAL B N 1
ATOM 1576 C CA . VAL B 1 101 ? -1.247 15.293 24.744 1.00 16.71 101 VAL B CA 1
ATOM 1577 C C . VAL B 1 101 ? -1.394 13.820 25.143 1.00 19.40 101 VAL B C 1
ATOM 1578 O O . VAL B 1 101 ? -2.072 13.501 26.123 1.00 19.61 101 VAL B O 1
ATOM 1582 N N . ARG B 1 102 ? -0.740 12.928 24.403 1.00 19.88 102 ARG B N 1
ATOM 1583 C CA . ARG B 1 102 ? -0.800 11.498 24.712 1.00 21.43 102 ARG B CA 1
ATOM 1584 C C . ARG B 1 102 ? 0.015 11.186 25.965 1.00 25.15 102 ARG B C 1
ATOM 1585 O O . ARG B 1 102 ? -0.387 10.375 26.797 1.00 23.91 102 ARG B O 1
ATOM 1588 N N . SER B 1 103 ? 1.176 11.823 26.092 1.00 22.74 103 SER B N 1
ATOM 1589 C CA . SER B 1 103 ? 2.004 11.627 27.273 1.00 20.96 103 SER B CA 1
ATOM 1590 C C . SER B 1 103 ? 2.344 13.006 27.831 1.00 22.15 103 SER B C 1
ATOM 1591 O O . SER B 1 103 ? 2.142 14.020 27.163 1.00 27.29 103 SER B O 1
ATOM 1594 N N . ILE B 1 104 ? 2.810 13.048 29.069 1.00 19.99 104 ILE B N 1
ATOM 1595 C CA . ILE B 1 104 ? 3.173 14.317 29.675 1.00 19.27 104 ILE B CA 1
ATOM 1596 C C . ILE B 1 104 ? 4.681 14.310 29.917 1.00 23.72 104 ILE B C 1
ATOM 1597 O O . ILE B 1 104 ? 5.198 13.396 30.574 1.00 25.19 104 ILE B O 1
ATOM 1602 N N . ARG B 1 105 ? 5.380 15.284 29.332 1.00 18.78 105 ARG B N 1
ATOM 1603 C CA . ARG B 1 105 ? 6.822 15.443 29.530 1.00 19.94 105 ARG B CA 1
ATOM 1604 C C . ARG B 1 105 ? 7.000 16.651 30.432 1.00 19.17 105 ARG B C 1
ATOM 1605 O O . ARG B 1 105 ? 6.525 17.748 30.127 1.00 17.63 105 ARG B O 1
ATOM 1613 N N . GLU B 1 106 ? 7.704 16.446 31.532 1.00 15.99 106 GLU B N 1
ATOM 1614 C CA . GLU B 1 106 ? 7.924 17.503 32.499 1.00 15.41 106 GLU B CA 1
ATOM 1615 C C . GLU B 1 106 ? 9.408 17.824 32.677 1.00 16.88 106 GLU B C 1
ATOM 1616 O O . GLU B 1 106 ? 10.263 16.949 32.528 1.00 16.85 106 GLU B O 1
ATOM 1622 N N . TYR B 1 107 ? 9.705 19.091 32.943 1.00 13.57 107 TYR B N 1
ATOM 1623 C CA . TYR B 1 107 ? 11.084 19.503 33.193 1.00 16.02 107 TYR B CA 1
ATOM 1624 C C . TYR B 1 107 ? 11.086 20.502 34.346 1.00 17.07 107 TYR B C 1
ATOM 1625 O O . TYR B 1 107 ? 10.138 21.284 34.510 1.00 14.40 107 TYR B O 1
ATOM 1634 N N . TRP B 1 108 ? 12.151 20.468 35.143 1.00 11.12 108 TRP B N 1
ATOM 1635 C CA . TRP B 1 108 ? 12.320 21.373 36.276 1.00 12.07 108 TRP B CA 1
ATOM 1636 C C . TRP B 1 108 ? 13.591 22.213 36.151 1.00 17.93 108 TRP B C 1
ATOM 1637 O O . TRP B 1 108 ? 14.653 21.698 35.805 1.00 18.68 108 TRP B O 1
ATOM 1648 N N . GLY B 1 109 ? 13.470 23.503 36.459 1.00 16.68 109 GLY B N 1
ATOM 1649 C CA . GLY B 1 109 ? 14.610 24.410 36.394 1.00 13.78 109 GLY B CA 1
ATOM 1650 C C . GLY B 1 109 ? 15.597 24.222 37.539 1.00 13.87 109 GLY B C 1
ATOM 1651 O O . GLY B 1 109 ? 15.456 23.316 38.359 1.00 15.20 109 GLY B O 1
ATOM 1652 N N . GLN B 1 110 ? 16.602 25.102 37.596 1.00 14.29 110 GLN B N 1
ATOM 1653 C CA . GLN B 1 110 ? 17.649 25.009 38.612 1.00 14.73 110 GLN B CA 1
ATOM 1654 C C . GLN B 1 110 ? 17.340 25.738 39.901 1.00 15.98 110 GLN B C 1
ATOM 1655 O O . GLN B 1 110 ? 17.986 25.509 40.934 1.00 15.22 110 GLN B O 1
ATOM 1661 N N . GLY B 1 111 ? 16.347 26.615 39.840 1.00 14.03 111 GLY B N 1
ATOM 1662 C CA . GLY B 1 111 ? 15.956 27.387 40.999 1.00 12.68 111 GLY B CA 1
ATOM 1663 C C . GLY B 1 111 ? 16.753 28.675 41.114 1.00 14.63 111 GLY B C 1
ATOM 1664 O O . GLY B 1 111 ? 17.943 28.713 40.780 1.00 18.25 111 GLY B O 1
ATOM 1665 N N . THR B 1 112 ? 16.076 29.739 41.528 1.00 13.09 112 THR B N 1
ATOM 1666 C CA . THR B 1 112 ? 16.743 31.021 41.781 1.00 11.21 112 THR B CA 1
ATOM 1667 C C . THR B 1 112 ? 16.363 31.438 43.215 1.00 13.25 112 THR B C 1
ATOM 1668 O O . THR B 1 112 ? 15.205 31.358 43.628 1.00 14.55 112 THR B O 1
ATOM 1672 N N . GLN B 1 113 ? 17.349 31.884 43.982 1.00 12.93 113 GLN B N 1
ATOM 1673 C CA . GLN B 1 113 ? 17.120 32.217 45.375 1.00 11.90 113 GLN B CA 1
ATOM 1674 C C . GLN B 1 113 ? 16.482 33.574 45.606 1.00 14.78 113 GLN B C 1
ATOM 1675 O O . GLN B 1 113 ? 16.895 34.580 45.013 1.00 17.83 113 GLN B O 1
ATOM 1681 N N . VAL B 1 114 ? 15.467 33.587 46.466 1.00 14.10 114 VAL B N 1
ATOM 1682 C CA . VAL B 1 114 ? 14.752 34.800 46.834 1.00 14.22 114 VAL B CA 1
ATOM 1683 C C . VAL B 1 114 ? 14.739 34.915 48.360 1.00 15.97 114 VAL B C 1
ATOM 1684 O O . VAL B 1 114 ? 14.228 34.038 49.047 1.00 15.08 114 VAL B O 1
ATOM 1688 N N . THR B 1 115 ? 15.324 35.991 48.875 1.00 14.70 115 THR B N 1
ATOM 1689 C CA . THR B 1 115 ? 15.343 36.228 50.315 1.00 16.75 115 THR B CA 1
ATOM 1690 C C . THR B 1 115 ? 14.651 37.561 50.583 1.00 16.08 115 THR B C 1
ATOM 1691 O O . THR B 1 115 ? 14.994 38.577 49.969 1.00 17.79 115 THR B O 1
ATOM 1695 N N . VAL B 1 116 ? 13.656 37.543 51.472 1.00 15.52 116 VAL B N 1
ATOM 1696 C CA . VAL B 1 116 ? 12.921 38.751 51.836 1.00 16.64 116 VAL B CA 1
ATOM 1697 C C . VAL B 1 116 ? 13.272 39.088 53.283 1.00 24.51 116 VAL B C 1
ATOM 1698 O O . VAL B 1 116 ? 12.843 38.404 54.219 1.00 23.84 116 VAL B O 1
ATOM 1702 N N . SER B 1 117 ? 14.054 40.148 53.459 1.00 25.86 117 SER B N 1
ATOM 1703 C CA . SER B 1 117 ? 14.484 40.568 54.794 1.00 30.10 117 SER B CA 1
ATOM 1704 C C . SER B 1 117 ? 13.486 41.494 55.483 1.00 30.96 117 SER B C 1
ATOM 1705 O O . SER B 1 117 ? 12.783 42.271 54.828 1.00 32.21 117 SER B O 1
ATOM 1708 N N . SER B 1 118 ? 13.423 41.402 56.819 1.00 32.77 118 SER B N 1
#

Foldseek 3Di:
DAWAKDWADEEEAQAKIKMKIFDDDDDPWFKKKFKWWDAPPGDIGTAKIDGPPPPIDGDVVQPPAWDWADDVVRNMIMIIGGRDDQVPWGWMKMKMWTDDPDIDIYIYPTGTHGYD/DQWEKDWADEEAAQAKTKMKIAGDDDWFKKKFKWWDAPPGDIGTAKIDTPVPPIDGDVVQPPFWDWDADPPHGMIMIIGGRHDQVPFGWMKMKMWTDDVDIDIDIYPTGGHGHD

Radius of gyration: 21.63 Å; Cα contacts (8 Å, |Δi|>4): 590; chains: 2; bounding box: 24×40×68 Å

Solvent-accessible surface area: 11494 Å² total

CATH classification: 2.60.40.10

B-factor: mean 20.36, std 8.52, range [9.17, 64.56]